Protein AF-A0A5K7X4K1-F1 (afdb_monomer_lite)

pLDDT: mean 77.18, std 20.53, range [39.22, 98.12]

Secondary structure (DSSP, 8-state):
-------------SSSSSSGGG--------PPPEEEEEEEGGGTEEEEEEE-GGGTTT-SEEEEEEEES-B--GGGGTSS-----TT-SS-EE-TTTTS-TT-SSSTTT---PEEEEEEESSSEEEEEEE-TTS----TTSGGGEEEEEEEEB-STTS-SSEEEEEEEEETTEEEEEEEEE--TT-SPBPP----TTTHHHHHHHHHHHHHHHHHHHHHHHHHT--------

Sequence (232 aa):
MKTHSCSQPTMMGALCTLVILATACLCASTDAATLVGYQSNGGHSISLFLKGGALNNGFNALSLKATSNAFANVNSGLAAGVPRPAGQAFTYRNRALELDPLDPDVPGVGKGWTILGPIINTTEVSFGGGPLGKKITTAGEPRGELFLANLYSGQLNGFSEFNATLTLVYGGDTVLTESLSVPLGGLPPLPEVPEPSSAALFMAAIVGGAIAQRKRAAVQTESAGRPAWISH

InterPro domains:
  IPR013424 PEP-CTERM protein-sorting domain [TIGR02595] (193-216)

Radius of gyration: 28.65 Å; chains: 1; bounding box: 45×103×82 Å

Organism: NCBI:txid2650471

Foldseek 3Di:
DDDDDDDDDDPDDDPDPPPVVVPVPPPVVQDDWAWAWAAAPLQQKIWIWIQHRNCFLVFFKKKKKKFAQFWPQLVVQVPPDDFDDARDQHWYWGPLACDDCPPPVDHNSHPNKDKPDADGDGTMGIIMIGHPPGGHFLCPPQVSIGTTIMTGGPDPQHTQWMKMWMFTHHPHDTPDIYMDTDHRPPHHHDDPRPDPVPPVVVVCVVVVVVVVVVVVVVVVVVVVPDDPDDDD

Structure (mmCIF, N/CA/C/O backbone):
data_AF-A0A5K7X4K1-F1
#
_entry.id   AF-A0A5K7X4K1-F1
#
loop_
_atom_site.group_PDB
_atom_site.id
_atom_site.type_symbol
_atom_site.label_atom_id
_atom_site.label_alt_id
_atom_site.label_comp_id
_atom_site.label_asym_id
_atom_site.label_entity_id
_atom_site.label_seq_id
_atom_site.pdbx_PDB_ins_code
_atom_site.Cartn_x
_atom_site.Cartn_y
_atom_site.Cartn_z
_atom_site.occupancy
_atom_site.B_iso_or_equiv
_atom_site.auth_seq_id
_atom_site.auth_comp_id
_atom_site.auth_asym_id
_atom_site.auth_atom_id
_atom_site.pdbx_PDB_model_num
ATOM 1 N N . MET A 1 1 ? -26.364 73.153 51.273 1.00 43.03 1 MET A N 1
ATOM 2 C CA . MET A 1 1 ? -26.923 72.784 49.949 1.00 43.03 1 MET A CA 1
ATOM 3 C C . MET A 1 1 ? -25.777 72.243 49.108 1.00 43.03 1 MET A C 1
ATOM 5 O O . MET A 1 1 ? -24.845 72.979 48.850 1.00 43.03 1 MET A O 1
ATOM 9 N N . LYS A 1 2 ? -25.620 70.918 49.039 1.00 48.66 2 LYS A N 1
ATOM 10 C CA . LYS A 1 2 ? -26.084 70.037 47.947 1.00 48.66 2 LYS A CA 1
ATOM 11 C C . LYS A 1 2 ? -25.403 70.366 46.610 1.00 48.66 2 LYS A C 1
ATOM 13 O O . LYS A 1 2 ? -25.766 71.349 45.980 1.00 48.66 2 LYS A O 1
ATOM 18 N N . THR A 1 3 ? -24.457 69.517 46.201 1.00 44.31 3 THR A N 1
ATOM 19 C CA . THR A 1 3 ? -24.406 68.841 44.883 1.00 44.31 3 THR A CA 1
ATOM 20 C C . THR A 1 3 ? -23.132 67.986 44.803 1.00 44.31 3 THR A C 1
ATOM 22 O O . THR A 1 3 ? -22.058 68.460 44.458 1.00 44.31 3 THR A O 1
ATOM 25 N N . HIS A 1 4 ? -23.251 66.701 45.150 1.00 47.88 4 HIS A N 1
ATOM 26 C CA . HIS A 1 4 ? -22.274 65.691 44.739 1.00 47.88 4 HIS A CA 1
ATOM 27 C C . HIS A 1 4 ? -22.614 65.278 43.305 1.00 47.88 4 HIS A C 1
ATOM 29 O O . HIS A 1 4 ? -23.688 64.733 43.058 1.00 47.88 4 HIS A O 1
ATOM 35 N N . SER A 1 5 ? -21.712 65.582 42.374 1.00 52.81 5 SER A N 1
ATOM 36 C CA . SER A 1 5 ? -21.765 65.123 40.988 1.00 52.81 5 SER A CA 1
ATOM 37 C C . SER A 1 5 ? -21.147 63.726 40.918 1.00 52.81 5 SER A C 1
ATOM 39 O O . SER A 1 5 ? -19.967 63.550 41.213 1.00 52.81 5 SER A O 1
ATOM 41 N N . CYS A 1 6 ? -21.971 62.729 40.604 1.00 55.41 6 CYS A N 1
ATOM 42 C CA . CYS A 1 6 ? -21.562 61.351 40.358 1.00 55.41 6 CYS A CA 1
ATOM 43 C C . CYS A 1 6 ? -21.490 61.165 38.839 1.00 55.41 6 CYS A C 1
A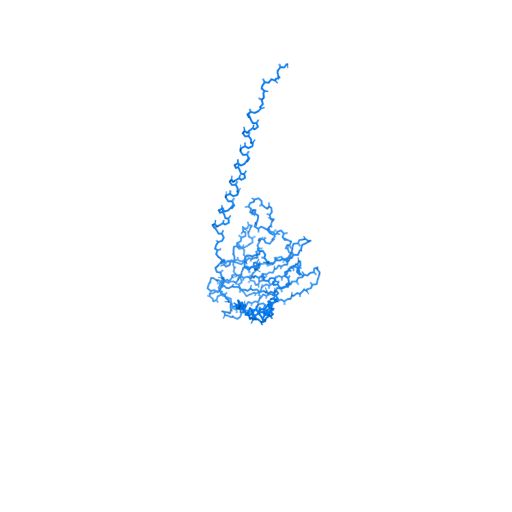TOM 45 O O . CYS A 1 6 ? -22.518 61.180 38.165 1.00 55.41 6 CYS A O 1
ATOM 47 N N . SER A 1 7 ? -20.281 61.048 38.291 1.00 52.38 7 SER A N 1
ATOM 48 C CA . SER A 1 7 ? -20.058 60.703 36.890 1.00 52.38 7 SER A CA 1
ATOM 49 C C . SER A 1 7 ? -19.960 59.183 36.749 1.00 52.38 7 SER A C 1
ATOM 51 O O . SER A 1 7 ? -19.012 58.557 37.216 1.00 52.38 7 SER A O 1
ATOM 53 N N . GLN A 1 8 ? -20.947 58.577 36.089 1.00 50.22 8 GLN A N 1
ATOM 54 C CA . GLN A 1 8 ? -20.825 57.221 35.557 1.00 50.22 8 GLN A CA 1
ATOM 55 C C . GLN A 1 8 ? -20.151 57.281 34.180 1.00 50.22 8 GLN A C 1
ATOM 57 O O . GLN A 1 8 ? -20.680 57.946 33.287 1.00 50.22 8 GLN A O 1
ATOM 62 N N . PRO A 1 9 ? -19.037 56.568 33.953 1.00 51.44 9 PRO A N 1
ATOM 63 C CA . PRO A 1 9 ? -18.611 56.246 32.605 1.00 51.44 9 PRO A CA 1
ATOM 64 C C . PRO A 1 9 ? -19.442 55.074 32.068 1.00 51.44 9 PRO A C 1
ATOM 66 O O . PRO A 1 9 ? -19.442 53.961 32.593 1.00 51.44 9 PRO A O 1
ATOM 69 N N . THR A 1 10 ? -20.155 55.363 30.987 1.00 49.72 10 THR A N 1
ATOM 70 C CA . THR A 1 10 ? -20.808 54.437 30.063 1.00 49.72 10 THR A CA 1
ATOM 71 C C . THR A 1 10 ? -19.822 53.392 29.526 1.00 49.72 10 THR A C 1
ATOM 73 O O . THR A 1 10 ? -19.035 53.685 28.628 1.00 49.72 10 THR A O 1
ATOM 76 N N . MET A 1 11 ? -19.889 52.152 30.019 1.00 44.88 11 MET A N 1
ATOM 77 C CA . MET A 1 11 ? -19.366 50.979 29.307 1.00 44.88 11 MET A CA 1
ATOM 78 C C . MET A 1 11 ? -20.428 50.494 28.314 1.00 44.88 11 MET A C 1
ATOM 80 O O . MET A 1 11 ? -21.219 49.603 28.609 1.00 44.88 11 MET A O 1
ATOM 84 N N . MET A 1 12 ? -20.467 51.105 27.132 1.00 51.75 12 MET A N 1
ATOM 85 C CA . MET A 1 12 ? -21.291 50.644 26.015 1.00 51.75 12 MET A CA 1
ATOM 86 C C . MET A 1 12 ? -20.403 50.588 24.774 1.00 51.75 12 MET A C 1
ATOM 88 O O . MET A 1 12 ? -20.278 51.559 24.039 1.00 51.75 12 MET A O 1
ATOM 92 N N . GLY A 1 13 ? -19.702 49.469 24.591 1.00 49.38 13 GLY A N 1
ATOM 93 C CA . GLY A 1 13 ? -18.795 49.319 23.455 1.00 49.38 13 GLY A CA 1
ATOM 94 C C . GLY A 1 13 ? -17.899 48.092 23.521 1.00 49.38 13 GLY A C 1
ATOM 95 O O . GLY A 1 13 ? -16.688 48.239 23.443 1.00 49.38 13 GLY A O 1
ATOM 96 N N . ALA A 1 14 ? -18.455 46.890 23.703 1.00 51.25 14 ALA A N 1
ATOM 97 C CA . ALA A 1 14 ? -17.647 45.666 23.632 1.00 51.25 14 ALA A CA 1
ATOM 98 C C . ALA A 1 14 ? -18.462 44.390 23.346 1.00 51.25 14 ALA A C 1
ATOM 100 O O . ALA A 1 14 ? -18.170 43.349 23.925 1.00 51.25 14 ALA A O 1
ATOM 101 N N . LEU A 1 15 ? -19.514 44.436 22.515 1.00 45.19 15 LEU A N 1
ATOM 102 C CA . LEU A 1 15 ? -20.355 43.236 22.332 1.00 45.19 15 LEU A CA 1
ATOM 103 C C . LEU A 1 15 ? -20.889 42.950 20.921 1.00 45.19 15 LEU A C 1
ATOM 105 O O . LEU A 1 15 ? -21.686 42.033 20.769 1.00 45.19 15 LEU A O 1
ATOM 109 N N . CYS A 1 16 ? -20.411 43.641 19.880 1.00 42.62 16 CYS A N 1
ATOM 110 C CA . CYS A 1 16 ? -20.844 43.369 18.495 1.00 42.62 16 CYS A CA 1
ATOM 111 C C . CYS A 1 16 ? -19.737 42.906 17.532 1.00 42.62 16 CYS A C 1
ATOM 113 O O . CYS A 1 16 ? -20.002 42.731 16.348 1.00 42.62 16 CYS A O 1
ATOM 115 N N . THR A 1 17 ? -18.520 42.641 18.011 1.00 43.50 17 THR A N 1
ATOM 116 C CA . THR A 1 17 ? -17.376 42.246 17.158 1.00 43.50 17 THR A CA 1
ATOM 117 C C . THR A 1 17 ? -16.774 40.888 17.529 1.00 43.50 17 THR A C 1
ATOM 119 O O . THR A 1 17 ? -15.610 40.635 17.247 1.00 43.50 17 THR A O 1
ATOM 122 N N . LEU A 1 18 ? -17.551 39.988 18.147 1.00 40.47 18 LEU A N 1
ATOM 123 C CA . LEU A 1 18 ? -17.079 38.638 18.505 1.00 40.47 18 LEU A CA 1
ATOM 124 C C . LEU A 1 18 ? -17.969 37.488 18.000 1.00 40.47 18 LEU A C 1
ATOM 126 O O . LEU A 1 18 ? -17.832 36.363 18.464 1.00 40.47 18 LEU A O 1
ATOM 130 N N . VAL A 1 19 ? -18.877 37.748 17.051 1.00 42.88 19 VAL A N 1
ATOM 131 C CA . VAL A 1 19 ? -19.771 36.708 16.489 1.00 42.88 19 VAL A CA 1
ATOM 132 C C . VAL A 1 19 ? -19.490 36.419 15.008 1.00 42.88 19 VAL A C 1
ATOM 134 O O . VAL A 1 19 ? -19.800 35.339 14.520 1.00 42.88 19 VAL A O 1
ATOM 137 N N . ILE A 1 20 ? -18.798 37.305 14.285 1.00 43.34 20 ILE A N 1
ATOM 138 C CA . ILE A 1 20 ? -18.495 37.075 12.858 1.00 43.34 20 ILE A CA 1
ATOM 139 C C . ILE A 1 20 ? -17.227 36.216 12.663 1.00 43.34 20 ILE A C 1
ATOM 141 O O . ILE A 1 20 ? -17.090 35.557 11.638 1.00 43.34 20 ILE A O 1
ATOM 145 N N . LEU A 1 21 ? -16.351 36.098 13.672 1.00 41.47 21 LEU A N 1
ATOM 146 C CA . LEU A 1 21 ? -15.148 35.248 13.599 1.00 41.47 21 LEU A CA 1
ATOM 147 C C . LEU A 1 21 ? -15.369 33.791 14.056 1.00 41.47 21 LEU A C 1
ATOM 149 O O . LEU A 1 21 ? -14.440 32.994 14.014 1.00 41.47 21 LEU A O 1
ATOM 153 N N . ALA A 1 22 ? -16.586 33.429 14.478 1.00 43.41 22 ALA A N 1
ATOM 154 C CA . ALA A 1 22 ? -16.941 32.053 14.848 1.00 43.41 22 ALA A CA 1
ATOM 155 C C . ALA A 1 22 ? -17.613 31.273 13.700 1.00 43.41 22 ALA A C 1
ATOM 157 O O . ALA A 1 22 ? -17.798 30.063 13.803 1.00 43.41 22 ALA A O 1
ATOM 158 N N . THR A 1 23 ? -17.944 31.950 12.593 1.00 44.94 23 THR A N 1
ATOM 159 C CA . THR A 1 23 ? -18.643 31.356 11.437 1.00 44.94 23 THR A CA 1
ATOM 160 C C . THR A 1 23 ? -17.781 31.288 10.179 1.00 44.94 23 THR A C 1
ATOM 162 O O . THR A 1 23 ? -18.289 31.013 9.097 1.00 44.94 23 THR A O 1
ATOM 165 N N . ALA A 1 24 ? -16.457 31.420 10.311 1.00 41.94 24 ALA A N 1
ATOM 166 C CA . ALA A 1 24 ? -15.539 30.713 9.418 1.00 41.94 24 ALA A CA 1
ATOM 167 C C . ALA A 1 24 ? -15.542 29.239 9.847 1.00 41.94 24 ALA A C 1
ATOM 169 O O . ALA A 1 24 ? -14.567 28.703 10.369 1.00 41.94 24 ALA A O 1
ATOM 170 N N . CYS A 1 25 ? -16.722 28.629 9.719 1.00 44.84 25 CYS A N 1
ATOM 171 C CA . CYS A 1 25 ? -16.943 27.213 9.879 1.00 44.84 25 CYS A CA 1
ATOM 172 C C . CYS A 1 25 ? -15.942 26.554 8.943 1.00 44.84 25 CYS A C 1
ATOM 174 O O . CYS A 1 25 ? -16.036 26.712 7.724 1.00 44.84 25 CYS A O 1
ATOM 176 N N . LEU A 1 26 ? -14.940 25.919 9.548 1.00 44.94 26 LEU A N 1
ATOM 177 C CA . LEU A 1 26 ? -13.963 25.076 8.896 1.00 44.94 26 LEU A CA 1
ATOM 178 C C . LEU A 1 26 ? -14.736 24.081 8.033 1.00 44.94 26 LEU A C 1
ATOM 180 O O . LEU A 1 26 ? -15.109 23.003 8.486 1.00 44.94 26 LEU A O 1
ATOM 184 N N . CYS A 1 27 ? -14.962 24.430 6.771 1.00 39.56 27 CYS A N 1
ATOM 185 C CA . CYS A 1 27 ? -15.093 23.451 5.716 1.00 39.56 27 CYS A CA 1
ATOM 186 C C . CYS A 1 27 ? -13.693 22.854 5.579 1.00 39.56 27 CYS A C 1
ATOM 188 O O . CYS A 1 27 ? -12.958 23.170 4.649 1.00 39.56 27 CYS A O 1
ATOM 190 N N . ALA A 1 28 ? -13.277 22.067 6.578 1.00 46.25 28 ALA A N 1
ATOM 191 C CA . ALA A 1 28 ? -12.228 21.100 6.375 1.00 46.25 28 ALA A CA 1
ATOM 192 C C . ALA A 1 28 ? -12.777 20.239 5.245 1.00 46.25 28 ALA A C 1
ATOM 194 O O . ALA A 1 28 ? -13.769 19.534 5.436 1.00 46.25 28 ALA A O 1
ATOM 195 N N . SER A 1 29 ? -12.223 20.406 4.045 1.00 46.50 29 SER A N 1
ATOM 196 C CA . SER A 1 29 ? -12.477 19.480 2.962 1.00 46.50 29 SER A CA 1
ATOM 197 C C . SER A 1 29 ? -12.205 18.102 3.541 1.00 46.50 29 SER A C 1
ATOM 199 O O . SER A 1 29 ? -11.087 17.795 3.958 1.00 46.50 29 SER A O 1
ATOM 201 N N . THR A 1 30 ? -13.255 17.305 3.690 1.00 59.41 30 THR A N 1
ATOM 202 C CA . THR A 1 30 ? -13.124 15.897 4.014 1.00 59.41 30 THR A CA 1
ATOM 203 C C . THR A 1 30 ? -12.462 15.276 2.798 1.00 59.41 30 THR A C 1
ATOM 205 O O . THR A 1 30 ? -13.143 14.879 1.857 1.00 59.41 30 THR A O 1
ATOM 208 N N . ASP A 1 31 ? -11.125 15.290 2.781 1.00 75.50 31 ASP A N 1
ATOM 209 C CA . ASP A 1 31 ? -10.335 14.666 1.726 1.00 75.50 31 ASP A CA 1
ATOM 210 C C . ASP A 1 31 ? -10.874 13.250 1.542 1.00 75.50 31 ASP A C 1
ATOM 212 O O . ASP A 1 31 ? -10.966 12.484 2.509 1.00 75.50 31 ASP A O 1
ATOM 216 N N . ALA A 1 32 ? -11.267 12.908 0.318 1.00 84.81 32 ALA A N 1
ATOM 217 C CA . ALA A 1 32 ? -11.607 11.536 -0.018 1.00 84.81 32 ALA A CA 1
ATOM 218 C C . ALA A 1 32 ? -10.415 10.618 0.302 1.00 84.81 32 ALA A C 1
ATOM 220 O O . ALA A 1 32 ? -9.274 11.076 0.435 1.00 84.81 32 ALA A O 1
ATOM 221 N N . ALA A 1 33 ? -10.665 9.315 0.448 1.00 92.69 33 ALA A N 1
ATOM 222 C CA . ALA A 1 33 ? -9.539 8.395 0.508 1.00 92.69 33 ALA A CA 1
ATOM 223 C C . ALA A 1 33 ? -8.779 8.439 -0.819 1.00 92.69 33 ALA A C 1
ATOM 225 O O . ALA A 1 33 ? -9.398 8.528 -1.874 1.00 92.69 33 ALA A O 1
ATOM 226 N N . THR A 1 34 ? -7.453 8.377 -0.774 1.00 95.38 34 THR A N 1
ATOM 227 C CA . THR A 1 34 ? -6.620 8.485 -1.974 1.00 95.38 34 THR A CA 1
ATOM 228 C C . THR A 1 34 ? -5.479 7.478 -1.961 1.00 95.38 34 THR A C 1
ATOM 230 O O . THR A 1 34 ? -4.907 7.157 -0.912 1.00 95.38 34 THR A O 1
ATOM 233 N N . LEU A 1 35 ? -5.144 6.981 -3.154 1.00 96.56 35 LEU A N 1
ATOM 234 C CA . LEU A 1 35 ? -3.898 6.267 -3.408 1.00 96.56 35 LEU A CA 1
ATOM 235 C C . LEU A 1 35 ? -2.799 7.299 -3.667 1.00 96.56 35 LEU A C 1
ATOM 237 O O . LEU A 1 35 ? -2.866 8.064 -4.626 1.00 96.56 35 LEU A O 1
ATOM 241 N N . VAL A 1 36 ? -1.778 7.302 -2.818 1.00 95.25 36 VAL A N 1
ATOM 242 C CA . VAL A 1 36 ? -0.651 8.231 -2.900 1.00 95.25 36 VAL A CA 1
ATOM 243 C C . VAL A 1 36 ? 0.609 7.460 -3.272 1.00 95.25 36 VAL A C 1
ATOM 245 O O . VAL A 1 36 ? 0.880 6.392 -2.724 1.00 95.25 36 VAL A O 1
ATOM 248 N N . GLY A 1 37 ? 1.384 7.999 -4.209 1.00 95.12 37 GLY A N 1
ATOM 249 C CA . GLY A 1 37 ? 2.688 7.471 -4.589 1.00 95.12 3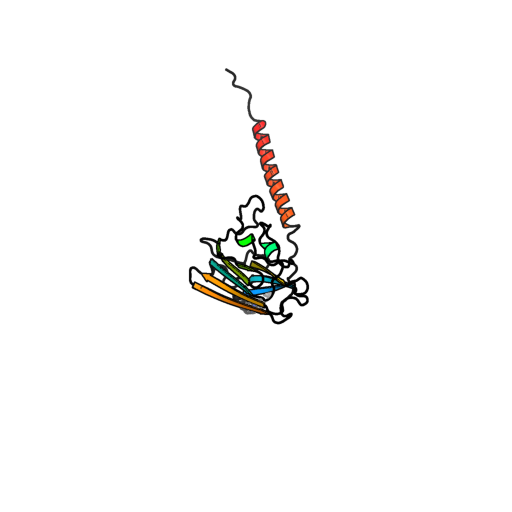7 GLY A CA 1
ATOM 250 C C . GLY A 1 37 ? 3.790 8.477 -4.292 1.00 95.12 37 GLY A C 1
ATOM 251 O O . GLY A 1 37 ? 3.621 9.670 -4.537 1.00 95.12 37 GLY A O 1
ATOM 252 N N . TYR A 1 38 ? 4.931 7.988 -3.821 1.00 94.94 38 TYR A N 1
ATOM 253 C CA . TYR A 1 38 ? 6.147 8.785 -3.698 1.00 94.94 38 TYR A CA 1
ATOM 254 C C . TYR A 1 38 ? 7.301 8.125 -4.422 1.00 94.94 38 TYR A C 1
ATOM 256 O O . TYR A 1 38 ? 7.424 6.900 -4.393 1.00 94.94 38 TYR A O 1
ATOM 264 N N . GLN A 1 39 ? 8.172 8.940 -5.010 1.00 93.12 39 GLN A N 1
ATOM 265 C CA . GLN A 1 39 ? 9.402 8.459 -5.621 1.00 93.12 39 GLN A CA 1
ATOM 266 C C . GLN A 1 39 ? 10.602 8.554 -4.673 1.00 93.12 39 GLN A C 1
ATOM 268 O O . GLN A 1 39 ? 10.742 9.498 -3.899 1.00 93.12 39 GLN A O 1
ATOM 273 N N . SER A 1 40 ? 11.511 7.592 -4.761 1.00 91.94 40 SER A N 1
ATOM 274 C CA . SER A 1 40 ? 12.831 7.648 -4.127 1.00 91.94 40 SER A CA 1
ATOM 275 C C . SER A 1 40 ? 13.885 7.020 -5.043 1.00 91.94 40 SER A C 1
ATOM 277 O O . SER A 1 40 ? 13.573 6.586 -6.156 1.00 91.94 40 SER A O 1
ATOM 279 N N . ASN A 1 41 ? 15.149 6.996 -4.601 1.00 89.50 41 ASN A N 1
ATOM 280 C CA . ASN A 1 41 ? 16.273 6.441 -5.366 1.00 89.50 41 ASN A CA 1
ATOM 281 C C . ASN A 1 41 ? 16.373 7.032 -6.780 1.00 89.50 41 ASN A C 1
ATOM 283 O O . ASN A 1 41 ? 16.465 6.287 -7.745 1.00 89.50 41 ASN A O 1
ATOM 287 N N . GLY A 1 42 ? 16.260 8.357 -6.920 1.00 86.75 42 GLY A N 1
ATOM 288 C CA . GLY A 1 42 ? 16.337 9.020 -8.228 1.00 86.75 42 GLY A CA 1
ATOM 289 C C . GLY A 1 42 ? 15.221 8.633 -9.209 1.00 86.75 42 GLY A C 1
ATOM 290 O O . GLY A 1 42 ? 15.448 8.657 -10.410 1.00 86.75 42 GLY A O 1
ATOM 291 N N . GLY A 1 43 ? 14.042 8.234 -8.715 1.00 87.88 43 GLY A N 1
ATOM 292 C CA . GLY A 1 43 ? 12.905 7.820 -9.553 1.00 87.88 43 GLY A CA 1
ATOM 293 C C . GLY A 1 43 ? 12.856 6.318 -9.855 1.00 87.88 43 GLY A C 1
ATOM 294 O O . GLY A 1 43 ? 11.937 5.850 -10.525 1.00 87.88 43 GLY A O 1
ATOM 295 N N . HIS A 1 44 ? 13.805 5.538 -9.332 1.00 91.44 44 HIS A N 1
ATOM 296 C CA . HIS A 1 44 ? 13.823 4.084 -9.499 1.00 91.44 44 HIS A CA 1
ATOM 297 C C . HIS A 1 44 ? 12.908 3.345 -8.527 1.00 91.44 44 HIS A C 1
ATOM 299 O O . HIS A 1 44 ? 12.673 2.154 -8.706 1.00 91.44 44 HIS A O 1
ATOM 305 N N . SER A 1 45 ? 12.409 4.005 -7.485 1.00 92.31 45 SER A N 1
ATOM 306 C CA . SER A 1 45 ? 11.525 3.381 -6.507 1.00 92.31 45 SER A CA 1
ATOM 307 C C . SER A 1 45 ? 10.241 4.174 -6.361 1.00 92.31 45 SER A C 1
ATOM 309 O O . SER A 1 45 ? 10.292 5.393 -6.238 1.00 92.31 45 SER A O 1
ATOM 311 N N . ILE A 1 46 ? 9.109 3.475 -6.327 1.00 94.12 46 ILE A N 1
ATOM 312 C CA . ILE A 1 46 ? 7.791 4.034 -6.031 1.00 94.12 46 ILE A CA 1
ATOM 313 C C . ILE A 1 46 ? 7.261 3.360 -4.768 1.00 94.12 46 ILE A C 1
ATOM 315 O O . ILE A 1 46 ? 7.097 2.143 -4.719 1.00 94.12 46 ILE A O 1
ATOM 319 N N . SER A 1 47 ? 6.982 4.152 -3.739 1.00 95.50 47 SER A N 1
ATOM 320 C CA . SER A 1 47 ? 6.293 3.702 -2.530 1.00 95.50 47 SER A CA 1
ATOM 321 C C . SER A 1 47 ? 4.827 4.112 -2.585 1.00 95.50 47 SER A C 1
ATOM 323 O O . SER A 1 47 ? 4.523 5.287 -2.781 1.00 95.50 47 SER A O 1
ATOM 325 N N . LEU A 1 48 ? 3.932 3.146 -2.403 1.00 96.94 48 LEU A N 1
ATOM 326 C CA . LEU A 1 48 ? 2.486 3.332 -2.461 1.00 96.94 48 LEU A CA 1
ATOM 327 C C . LEU A 1 48 ? 1.884 3.358 -1.060 1.00 96.94 48 LEU A C 1
ATOM 329 O O . LEU A 1 48 ? 2.192 2.505 -0.222 1.00 96.94 48 LEU A O 1
ATOM 333 N N . PHE A 1 49 ? 0.990 4.315 -0.843 1.00 97.38 49 PHE A N 1
ATOM 334 C CA . PHE A 1 49 ? 0.311 4.554 0.418 1.00 97.38 49 PHE A CA 1
ATOM 335 C C . PHE A 1 49 ? -1.186 4.758 0.202 1.00 97.38 49 PHE A C 1
ATOM 337 O O . PHE A 1 49 ? -1.615 5.298 -0.814 1.00 97.38 49 PHE A O 1
ATOM 344 N N . LEU A 1 50 ? -1.982 4.375 1.194 1.00 97.44 50 LEU A N 1
ATOM 345 C CA . LEU A 1 50 ? -3.386 4.753 1.298 1.00 97.44 50 LEU A CA 1
ATOM 346 C C . LEU A 1 50 ? -3.524 5.882 2.319 1.00 97.44 50 LEU A C 1
ATOM 348 O O . LEU A 1 50 ? -3.174 5.708 3.485 1.00 97.44 50 LEU A O 1
ATOM 352 N N . LYS A 1 51 ? -4.098 7.010 1.907 1.00 96.50 51 LYS A N 1
ATOM 353 C CA . LYS A 1 51 ? -4.616 8.033 2.819 1.00 96.50 51 LYS A CA 1
ATOM 354 C C . LYS A 1 51 ? -6.112 7.788 2.986 1.00 96.50 51 LYS A C 1
ATOM 356 O O . LYS A 1 51 ? -6.856 7.899 2.023 1.00 96.50 51 LYS A O 1
ATOM 361 N N . GLY A 1 52 ? -6.567 7.420 4.184 1.00 93.31 52 GLY A N 1
ATOM 362 C CA . GLY A 1 52 ? -7.962 7.026 4.419 1.00 93.31 52 GLY A CA 1
ATOM 363 C C . GLY A 1 52 ? -8.964 8.183 4.374 1.00 93.31 52 GLY A C 1
ATOM 364 O O . GLY A 1 52 ? -10.124 7.964 4.032 1.00 93.31 52 GLY A O 1
ATOM 365 N N . GLY A 1 53 ? -8.531 9.407 4.701 1.00 92.00 53 GLY A N 1
ATOM 366 C CA . GLY A 1 53 ? -9.365 10.611 4.624 1.00 92.00 53 GLY A CA 1
ATOM 367 C C . GLY A 1 53 ? -10.734 10.448 5.300 1.00 92.00 53 GLY A C 1
ATOM 368 O O . GLY A 1 53 ? -10.835 9.942 6.423 1.00 92.00 53 GLY A O 1
ATOM 369 N N . ALA A 1 54 ? -11.787 10.838 4.586 1.00 91.12 54 ALA A N 1
ATOM 370 C CA . ALA A 1 54 ? -13.188 10.724 4.982 1.00 91.12 54 ALA A CA 1
ATOM 371 C C . ALA A 1 54 ? -13.692 9.274 5.101 1.00 91.12 54 ALA A C 1
ATOM 373 O O . ALA A 1 54 ? -14.711 9.036 5.744 1.00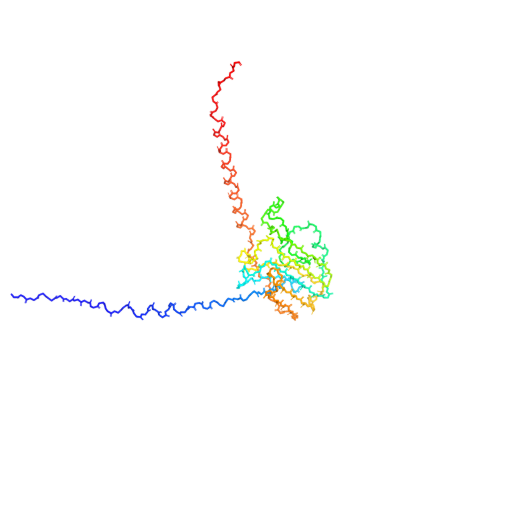 91.12 54 ALA A O 1
ATOM 374 N N . LEU A 1 55 ? -12.990 8.301 4.507 1.00 93.00 55 LEU A N 1
ATOM 375 C CA . LEU A 1 55 ? -13.349 6.881 4.567 1.00 93.00 55 LEU A CA 1
ATOM 376 C C . LEU A 1 55 ? -12.607 6.121 5.671 1.00 93.00 55 LEU A C 1
ATOM 378 O O . LEU A 1 55 ? -12.686 4.894 5.720 1.00 93.00 55 LEU A O 1
ATOM 382 N N . ASN A 1 56 ? -11.904 6.797 6.585 1.00 94.06 56 ASN A N 1
ATOM 383 C CA . ASN A 1 56 ? -11.390 6.138 7.785 1.00 94.06 56 ASN A CA 1
ATOM 384 C C . ASN A 1 56 ? -12.533 5.442 8.543 1.00 94.06 56 ASN A C 1
ATOM 386 O O . ASN A 1 56 ? -13.531 6.069 8.887 1.00 94.06 56 ASN A O 1
ATOM 390 N N . ASN A 1 57 ? -12.385 4.141 8.816 1.00 93.50 57 ASN A N 1
ATOM 391 C CA . ASN A 1 57 ? -13.441 3.271 9.353 1.00 93.50 57 ASN A CA 1
ATOM 392 C C . ASN A 1 57 ? -14.674 3.094 8.434 1.00 93.50 57 ASN A C 1
ATOM 394 O O . ASN A 1 57 ? -15.743 2.684 8.898 1.00 93.50 57 ASN A O 1
ATOM 398 N N . GLY A 1 58 ? -14.543 3.386 7.140 1.00 94.44 58 GLY A N 1
ATOM 399 C CA . GLY A 1 58 ? -15.572 3.193 6.111 1.00 94.44 58 GLY A CA 1
ATOM 400 C C . GLY A 1 58 ? -15.422 1.897 5.308 1.00 94.44 58 GLY A C 1
ATOM 401 O O . GLY A 1 58 ? -16.346 1.505 4.609 1.00 94.44 58 GLY A O 1
ATOM 402 N N . PHE A 1 59 ? -14.287 1.208 5.428 1.00 96.56 59 PHE A N 1
ATOM 403 C CA . PHE A 1 59 ? -13.960 -0.016 4.693 1.00 96.56 59 PHE A CA 1
ATOM 404 C C . PHE A 1 59 ? -13.277 -1.032 5.623 1.00 96.56 59 PHE A C 1
ATOM 406 O O . PHE A 1 59 ? -12.739 -0.670 6.676 1.00 96.56 59 PHE A O 1
ATOM 413 N N . ASN A 1 60 ? -13.344 -2.316 5.275 1.00 96.75 60 ASN A N 1
ATOM 414 C CA . ASN A 1 60 ? -12.758 -3.414 6.057 1.00 96.75 60 ASN A CA 1
ATOM 415 C C . ASN A 1 60 ? -11.791 -4.292 5.252 1.00 96.75 60 ASN A C 1
ATOM 417 O O . ASN A 1 60 ? -11.118 -5.137 5.835 1.00 96.75 60 ASN A O 1
ATOM 421 N N . ALA A 1 61 ? -11.676 -4.060 3.947 1.00 97.50 61 ALA A N 1
ATOM 422 C CA . ALA A 1 61 ? -10.672 -4.678 3.100 1.00 97.50 61 ALA A CA 1
ATOM 423 C C . ALA A 1 61 ? -10.199 -3.701 2.018 1.00 97.50 61 ALA A C 1
ATOM 425 O O . ALA A 1 61 ? -10.861 -2.706 1.711 1.00 97.50 61 ALA A O 1
ATOM 426 N N . LEU A 1 62 ? -9.040 -3.992 1.440 1.00 97.69 62 LEU A N 1
ATOM 427 C CA . LEU A 1 62 ? -8.537 -3.325 0.248 1.00 97.69 62 LEU A CA 1
ATOM 428 C C . LEU A 1 62 ? -7.949 -4.340 -0.729 1.00 97.69 62 LEU A C 1
ATOM 430 O O . LEU A 1 62 ? -7.584 -5.449 -0.343 1.00 97.69 62 LEU A O 1
ATOM 434 N N . SER A 1 63 ? -7.826 -3.935 -1.984 1.00 97.75 63 SER A N 1
ATOM 435 C CA . SER A 1 63 ? -7.068 -4.634 -3.014 1.00 97.75 63 SER A CA 1
ATOM 436 C C . SER A 1 63 ? -6.162 -3.640 -3.715 1.00 97.75 63 SER A C 1
ATOM 438 O O . SER A 1 63 ? -6.634 -2.618 -4.206 1.00 97.75 63 SER A O 1
ATOM 440 N N . LEU A 1 64 ? -4.869 -3.938 -3.766 1.00 98.12 64 LEU A N 1
ATOM 441 C CA . LEU A 1 64 ? -3.892 -3.187 -4.537 1.00 98.12 64 LEU A CA 1
ATOM 442 C C . LEU A 1 64 ? -3.461 -4.031 -5.732 1.00 98.12 64 LEU A C 1
ATOM 444 O O . LEU A 1 64 ? -3.128 -5.206 -5.580 1.00 98.12 64 LEU A O 1
ATOM 448 N N . LYS A 1 65 ? -3.402 -3.407 -6.905 1.00 98.00 65 LYS A N 1
ATOM 449 C CA . LYS A 1 65 ? -2.751 -3.956 -8.092 1.00 98.00 65 LYS A CA 1
ATOM 450 C C . LYS A 1 65 ? -1.843 -2.899 -8.693 1.00 98.00 65 LYS A C 1
ATOM 452 O O . LYS A 1 65 ? -2.313 -1.828 -9.043 1.00 98.00 65 LYS A O 1
ATOM 457 N N . ALA A 1 66 ? -0.564 -3.209 -8.827 1.00 96.69 66 ALA A N 1
ATOM 458 C CA . ALA A 1 66 ? 0.429 -2.372 -9.472 1.00 96.69 66 ALA A CA 1
ATOM 459 C C . ALA A 1 66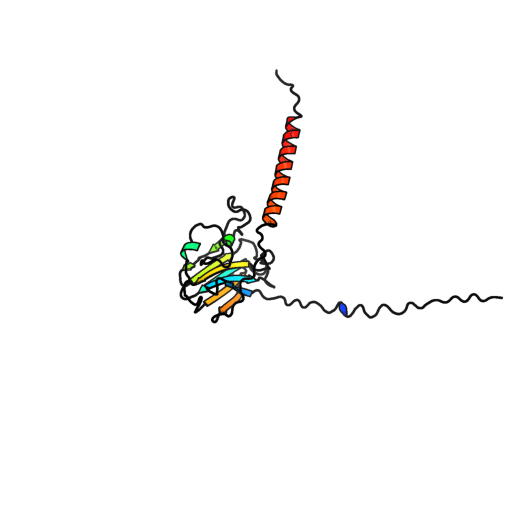 ? 1.076 -3.138 -10.625 1.00 96.69 66 ALA A C 1
ATOM 461 O O . ALA A 1 66 ? 1.510 -4.275 -10.450 1.00 96.69 66 ALA A O 1
ATOM 462 N N . THR A 1 67 ? 1.151 -2.514 -11.795 1.00 95.75 67 THR A N 1
ATOM 463 C CA . THR A 1 67 ? 1.723 -3.098 -13.007 1.00 95.75 67 THR A CA 1
ATOM 464 C C . THR A 1 67 ? 2.788 -2.198 -13.606 1.00 95.75 67 THR A C 1
ATOM 466 O O . THR A 1 67 ? 2.647 -0.973 -13.636 1.00 95.75 67 THR A O 1
ATOM 469 N N . SER A 1 68 ? 3.844 -2.823 -14.109 1.00 92.44 68 SER A N 1
ATOM 470 C CA . SER A 1 68 ? 4.919 -2.177 -14.856 1.00 92.44 68 SER A CA 1
ATOM 471 C C . SER A 1 68 ? 5.541 -3.185 -15.825 1.00 92.44 68 SER A C 1
ATOM 473 O O . SER A 1 68 ? 5.162 -4.354 -15.852 1.00 92.44 68 SER A O 1
ATOM 475 N N . ASN A 1 69 ? 6.498 -2.752 -16.636 1.00 85.94 69 ASN A N 1
ATOM 476 C CA . ASN A 1 69 ? 7.204 -3.607 -17.584 1.00 85.94 69 ASN A CA 1
ATOM 477 C C . ASN A 1 69 ? 8.439 -4.307 -16.984 1.00 85.94 69 ASN A C 1
ATOM 479 O O . ASN A 1 69 ? 8.890 -5.298 -17.557 1.00 85.94 69 ASN A O 1
ATOM 483 N N . ALA A 1 70 ? 8.999 -3.820 -15.867 1.00 87.06 70 ALA A N 1
ATOM 484 C CA . ALA A 1 70 ? 10.242 -4.367 -15.312 1.00 87.06 70 ALA A CA 1
ATOM 485 C C . ALA A 1 70 ? 10.470 -4.066 -13.813 1.00 87.06 70 ALA A C 1
ATOM 487 O O . ALA A 1 70 ? 11.448 -3.411 -13.439 1.00 87.06 70 ALA A O 1
ATOM 488 N N . PHE A 1 71 ? 9.618 -4.587 -12.927 1.00 93.00 71 PHE A N 1
ATOM 489 C CA . PHE A 1 71 ? 9.953 -4.644 -11.504 1.00 93.00 71 PHE A CA 1
ATOM 490 C C . PHE A 1 71 ? 11.206 -5.500 -11.282 1.00 93.00 71 PHE A C 1
ATOM 492 O O . PHE A 1 71 ? 11.312 -6.637 -11.747 1.00 93.00 71 PHE A O 1
ATOM 499 N N . ALA A 1 72 ? 12.155 -4.955 -10.530 1.00 92.44 72 ALA A N 1
ATOM 500 C CA . ALA A 1 72 ? 13.404 -5.599 -10.166 1.00 92.44 72 ALA A CA 1
ATOM 501 C C . ALA A 1 72 ? 13.396 -6.048 -8.701 1.00 92.44 72 ALA A C 1
ATOM 503 O O . ALA A 1 72 ? 12.601 -5.589 -7.876 1.00 92.44 72 ALA A O 1
ATOM 504 N N . ASN A 1 73 ? 14.310 -6.964 -8.376 1.00 87.81 73 ASN A N 1
ATOM 505 C CA . ASN A 1 73 ? 14.510 -7.513 -7.034 1.00 87.81 73 ASN A CA 1
ATOM 506 C C . ASN A 1 73 ? 13.233 -8.077 -6.378 1.00 87.81 73 ASN A C 1
ATOM 508 O O . ASN A 1 73 ? 13.063 -8.021 -5.161 1.00 87.81 73 ASN A O 1
ATOM 512 N N . VAL A 1 74 ? 12.344 -8.647 -7.192 1.00 87.38 74 VAL A N 1
ATOM 513 C CA . VAL A 1 74 ? 11.046 -9.203 -6.772 1.00 87.38 74 VAL A CA 1
ATOM 514 C C . VAL A 1 74 ? 11.192 -10.374 -5.793 1.00 87.38 74 VAL A C 1
ATOM 516 O O . VAL A 1 74 ? 10.385 -10.534 -4.884 1.00 87.38 74 VAL A O 1
ATOM 519 N N . ASN A 1 75 ? 12.280 -11.142 -5.904 1.00 80.31 75 ASN A N 1
ATOM 520 C CA . ASN A 1 75 ? 12.567 -12.274 -5.015 1.00 80.31 75 ASN A CA 1
ATOM 521 C C . ASN A 1 75 ? 13.190 -11.854 -3.680 1.00 80.31 75 ASN A C 1
ATOM 523 O O . ASN A 1 75 ? 13.087 -12.574 -2.687 1.00 80.31 75 ASN A O 1
ATOM 527 N N . SER A 1 76 ? 13.808 -10.676 -3.624 1.00 67.81 76 SER A N 1
ATOM 528 C CA . SER A 1 76 ? 14.445 -10.169 -2.407 1.00 67.81 76 SER A CA 1
ATOM 529 C C . SER A 1 76 ? 13.428 -9.781 -1.327 1.00 67.81 76 SER A C 1
ATOM 531 O O . SER A 1 76 ? 13.798 -9.684 -0.160 1.00 67.81 76 SER A O 1
ATOM 533 N N . GLY A 1 77 ? 12.158 -9.581 -1.706 1.00 57.00 77 GLY A N 1
ATOM 534 C CA . GLY A 1 77 ? 11.028 -9.366 -0.796 1.00 57.00 77 GLY A CA 1
ATOM 535 C C . GLY A 1 77 ? 10.239 -10.632 -0.426 1.00 57.00 77 GLY A C 1
ATOM 536 O O . GLY A 1 77 ? 9.330 -10.551 0.400 1.00 57.00 77 GLY A O 1
ATOM 537 N N . LEU A 1 78 ? 10.552 -11.785 -1.035 1.00 53.84 78 LEU A N 1
ATOM 538 C CA . LEU A 1 78 ? 9.828 -13.052 -0.842 1.00 53.84 78 LEU A CA 1
ATOM 539 C C . LEU A 1 78 ? 10.447 -13.957 0.232 1.00 53.84 78 LEU A C 1
ATOM 541 O O . LEU A 1 78 ? 9.717 -14.717 0.870 1.00 53.84 78 LEU A O 1
ATOM 545 N N . ALA A 1 79 ? 11.760 -13.867 0.470 1.00 55.47 79 ALA A N 1
ATOM 546 C CA . ALA A 1 79 ? 12.385 -14.523 1.621 1.00 55.47 79 ALA A CA 1
ATOM 547 C C . ALA A 1 79 ? 11.755 -13.988 2.919 1.00 55.47 79 ALA A C 1
ATOM 549 O O . ALA A 1 79 ? 11.335 -12.833 2.932 1.00 55.47 79 ALA A O 1
ATOM 550 N N . ALA A 1 80 ? 11.665 -14.814 3.972 1.00 52.50 80 ALA A N 1
ATOM 551 C CA . ALA A 1 80 ? 11.056 -14.547 5.289 1.00 52.50 80 ALA A CA 1
ATOM 552 C C . ALA A 1 80 ? 11.722 -13.379 6.054 1.00 52.50 80 ALA A C 1
ATOM 554 O O . ALA A 1 80 ? 12.280 -13.532 7.135 1.00 52.50 80 ALA A O 1
ATOM 555 N N . GLY A 1 81 ? 11.738 -12.212 5.425 1.00 60.44 81 GLY A N 1
ATOM 556 C CA . GLY A 1 81 ? 12.487 -11.038 5.792 1.00 60.44 81 GLY A CA 1
ATOM 557 C C . GLY A 1 81 ? 11.602 -10.081 6.560 1.00 60.44 81 GLY A C 1
ATOM 558 O O . GLY A 1 81 ? 10.460 -9.813 6.185 1.00 60.44 81 GLY A O 1
ATOM 559 N N . VAL A 1 82 ? 12.191 -9.568 7.629 1.00 68.81 82 VAL A N 1
ATOM 560 C CA . VAL A 1 82 ? 11.708 -8.472 8.462 1.00 68.81 82 VAL A CA 1
ATOM 561 C C . VAL A 1 82 ? 11.033 -7.386 7.607 1.00 68.81 82 VAL A C 1
ATOM 563 O O . VAL A 1 82 ? 11.574 -7.034 6.548 1.00 68.81 82 VAL A O 1
ATOM 566 N N . PRO A 1 83 ? 9.880 -6.838 8.043 1.00 78.44 83 PRO A N 1
ATOM 567 C CA . PRO A 1 83 ? 9.270 -5.675 7.412 1.00 78.44 83 PRO A CA 1
ATOM 568 C C . PRO A 1 83 ? 10.298 -4.579 7.130 1.00 78.44 83 PRO A C 1
ATOM 570 O O . PRO A 1 83 ? 11.163 -4.287 7.955 1.00 78.44 83 PRO A O 1
ATOM 573 N N . ARG A 1 84 ? 10.212 -3.978 5.944 1.00 82.56 84 ARG A N 1
ATOM 574 C CA . ARG A 1 84 ? 11.142 -2.935 5.504 1.00 82.56 84 ARG A CA 1
ATOM 575 C C . ARG A 1 84 ? 10.427 -1.590 5.399 1.00 82.56 84 ARG A C 1
ATOM 577 O O . ARG A 1 84 ? 9.218 -1.569 5.166 1.00 82.56 84 ARG A O 1
ATOM 584 N N . PRO A 1 85 ? 11.156 -0.476 5.567 1.00 84.56 85 PRO A N 1
ATOM 585 C CA . PRO A 1 85 ? 10.601 0.849 5.349 1.00 84.56 85 PRO A CA 1
ATOM 586 C C . PRO A 1 85 ? 10.424 1.146 3.853 1.00 84.56 85 PRO A C 1
ATOM 588 O O . PRO A 1 85 ? 11.066 0.542 2.983 1.00 84.56 85 PRO A O 1
ATOM 591 N N . ALA A 1 86 ? 9.560 2.116 3.564 1.00 87.62 86 ALA A N 1
ATOM 592 C CA . ALA A 1 86 ? 9.359 2.666 2.231 1.00 87.62 86 ALA A CA 1
ATOM 593 C C . ALA A 1 86 ? 10.666 3.219 1.627 1.00 87.62 86 ALA A C 1
ATOM 595 O O . ALA A 1 86 ? 11.585 3.623 2.339 1.00 87.62 86 ALA A O 1
ATOM 596 N N . GLY A 1 87 ? 10.742 3.230 0.298 1.00 85.44 87 GLY A N 1
ATOM 597 C CA . GLY A 1 87 ? 11.826 3.847 -0.462 1.00 85.44 87 GLY A CA 1
ATOM 598 C C . GLY A 1 87 ? 13.105 3.019 -0.624 1.00 85.44 87 GLY A C 1
ATOM 599 O O . GLY A 1 87 ? 14.078 3.525 -1.175 1.00 85.44 87 GLY A O 1
ATOM 600 N N . GLN A 1 88 ? 13.124 1.763 -0.176 1.00 86.44 88 GLN A N 1
ATOM 601 C CA . GLN A 1 88 ? 14.253 0.837 -0.348 1.00 86.44 88 GLN A CA 1
ATOM 602 C C . GLN A 1 88 ? 14.367 0.318 -1.798 1.00 86.44 88 GLN A C 1
ATOM 604 O O . GLN A 1 88 ? 13.376 0.246 -2.514 1.00 86.44 88 GLN A O 1
ATOM 609 N N . ALA A 1 89 ? 15.555 -0.102 -2.243 1.00 89.12 89 ALA A N 1
ATOM 610 C CA . ALA A 1 89 ? 15.798 -0.561 -3.624 1.00 89.12 89 ALA A CA 1
ATOM 611 C C . ALA A 1 89 ? 15.317 -2.008 -3.908 1.00 89.12 89 ALA A C 1
ATOM 613 O O . ALA A 1 89 ? 16.052 -2.843 -4.440 1.00 89.12 89 ALA A O 1
ATOM 614 N N . PHE A 1 90 ? 14.086 -2.337 -3.506 1.00 88.44 90 PHE A N 1
ATOM 615 C CA . PHE A 1 90 ? 13.506 -3.679 -3.610 1.00 88.44 90 PHE A CA 1
ATOM 616 C C . PHE A 1 90 ? 12.001 -3.628 -3.879 1.00 88.44 90 PHE A C 1
ATOM 618 O O . PHE A 1 90 ? 11.303 -2.782 -3.321 1.00 88.44 90 PHE A O 1
ATOM 625 N N . THR A 1 91 ? 11.488 -4.572 -4.668 1.00 92.06 91 THR A N 1
ATOM 626 C CA . THR A 1 91 ? 10.046 -4.721 -4.906 1.00 92.06 91 THR A CA 1
ATOM 627 C C . THR A 1 91 ? 9.430 -5.652 -3.864 1.00 92.06 91 THR A C 1
ATOM 629 O O . THR A 1 91 ? 9.820 -6.814 -3.770 1.00 92.06 91 THR A O 1
ATOM 632 N N . TYR A 1 92 ? 8.476 -5.156 -3.074 1.00 90.62 92 TYR A N 1
ATOM 633 C CA . TYR A 1 92 ? 7.779 -5.938 -2.054 1.00 90.62 92 TYR A CA 1
ATOM 634 C C . TYR A 1 92 ? 6.441 -5.304 -1.641 1.00 90.62 92 TYR A C 1
ATOM 636 O O . TYR A 1 92 ? 6.257 -4.087 -1.672 1.00 90.62 92 TYR A O 1
ATOM 644 N N . ARG A 1 93 ? 5.508 -6.143 -1.185 1.00 92.06 93 ARG A N 1
ATOM 645 C CA . ARG A 1 93 ? 4.309 -5.706 -0.453 1.00 92.06 93 ARG A CA 1
ATOM 646 C C . ARG A 1 93 ? 4.638 -5.497 1.022 1.00 92.06 93 ARG A C 1
ATOM 648 O O . ARG A 1 93 ? 5.451 -6.244 1.563 1.00 92.06 93 ARG A O 1
ATOM 655 N N . ASN A 1 94 ? 3.984 -4.555 1.694 1.00 91.88 94 ASN A N 1
ATOM 656 C CA . ASN A 1 94 ? 4.207 -4.305 3.114 1.00 91.88 94 ASN A CA 1
ATOM 657 C C . ASN A 1 94 ? 3.853 -5.545 3.962 1.00 91.88 94 ASN A C 1
ATOM 659 O O . ASN A 1 94 ? 2.688 -5.810 4.244 1.00 91.88 94 ASN A O 1
ATOM 663 N N . ARG A 1 95 ? 4.876 -6.296 4.391 1.00 88.00 95 ARG A N 1
ATOM 664 C CA . ARG A 1 95 ? 4.736 -7.513 5.211 1.00 88.00 95 ARG A CA 1
ATOM 665 C C . ARG A 1 95 ? 4.230 -7.231 6.625 1.00 88.00 95 ARG A C 1
ATOM 667 O O . ARG A 1 95 ? 3.716 -8.140 7.267 1.00 88.00 95 ARG A O 1
ATOM 674 N N . ALA A 1 96 ? 4.340 -5.988 7.105 1.00 89.62 96 ALA A N 1
ATOM 675 C CA . ALA A 1 96 ? 3.780 -5.611 8.400 1.00 89.62 96 ALA A CA 1
ATOM 676 C C . ALA A 1 96 ? 2.249 -5.747 8.425 1.00 89.62 96 ALA A C 1
ATOM 678 O O . ALA A 1 96 ? 1.673 -5.831 9.504 1.00 89.62 96 ALA A O 1
ATOM 679 N N . LEU A 1 97 ? 1.579 -5.791 7.263 1.00 92.94 97 LEU A N 1
ATOM 680 C CA . LEU A 1 97 ? 0.131 -5.972 7.204 1.00 92.94 97 LEU A CA 1
ATOM 681 C C . LEU A 1 97 ? -0.295 -7.330 7.778 1.00 92.94 97 LEU A C 1
ATOM 683 O O . LEU A 1 97 ? -1.131 -7.341 8.674 1.00 92.94 97 LEU A O 1
ATOM 687 N N . GLU A 1 98 ? 0.273 -8.457 7.336 1.00 91.62 98 GLU A N 1
ATOM 688 C CA . GLU A 1 98 ? -0.114 -9.788 7.847 1.00 91.62 98 GLU A CA 1
ATOM 689 C C . GLU A 1 98 ? 0.702 -10.315 9.023 1.00 91.62 98 GLU A C 1
ATOM 691 O O . GLU A 1 98 ? 0.343 -11.344 9.589 1.00 91.62 98 GLU A O 1
ATOM 696 N N . LEU A 1 99 ? 1.808 -9.662 9.372 1.00 89.62 99 LEU A N 1
ATOM 697 C CA . LEU A 1 99 ? 2.614 -10.079 10.513 1.00 89.62 99 LEU A CA 1
ATOM 698 C C . LEU A 1 99 ? 1.761 -10.050 11.794 1.00 89.62 99 LEU A C 1
ATOM 700 O O . LEU A 1 99 ? 0.950 -9.134 11.977 1.00 89.62 99 LEU A O 1
ATOM 704 N N . ASP A 1 100 ? 1.939 -11.045 12.668 1.00 89.88 100 ASP A N 1
ATOM 705 C CA . ASP A 1 100 ? 1.228 -11.102 13.944 1.00 89.88 100 ASP A CA 1
ATOM 706 C C . ASP A 1 100 ? 1.647 -9.894 14.807 1.00 89.88 100 ASP A C 1
ATOM 708 O O . ASP A 1 100 ? 2.841 -9.696 15.044 1.00 89.88 100 ASP A O 1
ATOM 712 N N . PRO A 1 101 ? 0.710 -9.048 15.277 1.00 88.50 101 PRO A N 1
ATOM 713 C CA . PRO A 1 101 ? 1.039 -7.961 16.200 1.00 88.50 101 PRO A CA 1
ATOM 714 C C . PRO A 1 101 ? 1.707 -8.442 17.500 1.00 88.50 101 PRO A C 1
ATOM 716 O O . PRO A 1 101 ? 2.383 -7.648 18.160 1.00 88.50 101 PRO A O 1
ATOM 719 N N . LEU A 1 102 ? 1.499 -9.708 17.877 1.00 89.94 102 LEU A N 1
ATOM 720 C CA . LEU A 1 102 ? 2.042 -10.352 19.074 1.00 89.94 102 LEU A CA 1
ATOM 721 C C . LEU A 1 102 ? 3.285 -11.210 18.793 1.00 89.94 102 LEU A C 1
ATOM 723 O O . LEU A 1 102 ? 3.733 -11.915 19.698 1.00 89.94 102 LEU A O 1
ATOM 727 N N . ASP A 1 103 ? 3.835 -11.157 17.576 1.00 83.75 103 ASP A N 1
ATOM 728 C CA . ASP A 1 103 ? 5.058 -11.880 17.227 1.00 83.75 103 ASP A CA 1
ATOM 729 C C . ASP A 1 103 ? 6.191 -11.508 18.213 1.00 83.75 103 ASP A C 1
ATOM 731 O O . ASP A 1 103 ? 6.510 -10.321 18.358 1.00 83.75 103 ASP A O 1
ATOM 735 N N . PRO A 1 104 ? 6.786 -12.487 18.924 1.00 85.25 104 PRO A N 1
ATOM 736 C CA . PRO A 1 104 ? 7.811 -12.220 19.928 1.00 85.25 104 PRO A CA 1
ATOM 737 C C . PRO A 1 104 ? 9.120 -11.678 19.340 1.00 85.25 104 PRO A C 1
ATOM 739 O O . PRO A 1 104 ? 9.856 -11.003 20.062 1.00 85.25 104 PRO A O 1
ATOM 742 N N . ASP A 1 105 ? 9.408 -11.935 18.062 1.00 82.81 105 ASP A N 1
ATOM 743 C CA . ASP A 1 105 ? 10.643 -11.502 17.403 1.00 82.81 105 ASP A CA 1
ATOM 744 C C . ASP A 1 105 ? 10.540 -10.057 16.885 1.00 82.81 105 ASP A C 1
ATOM 746 O O . ASP A 1 105 ? 11.547 -9.358 16.746 1.00 82.81 105 ASP A O 1
ATOM 750 N N . VAL A 1 106 ? 9.318 -9.581 16.624 1.00 82.00 106 VAL A N 1
ATOM 751 C CA . VAL A 1 106 ? 9.020 -8.241 16.082 1.00 82.00 106 VAL A CA 1
ATOM 752 C C . VAL A 1 106 ? 7.746 -7.635 16.709 1.00 82.00 106 VAL A C 1
ATOM 754 O O . VAL A 1 106 ? 6.796 -7.277 15.999 1.00 82.00 106 VAL A O 1
ATOM 757 N N . PRO A 1 107 ? 7.709 -7.469 18.046 1.00 81.31 107 PRO A N 1
ATOM 758 C CA . PRO A 1 107 ? 6.499 -7.076 18.762 1.00 81.31 107 PRO A CA 1
ATOM 759 C C . PRO A 1 107 ? 6.037 -5.668 18.375 1.00 81.31 107 PRO A C 1
ATOM 761 O O . PRO A 1 107 ? 6.822 -4.719 18.345 1.00 81.31 107 PRO A O 1
ATOM 764 N N . GLY A 1 108 ? 4.737 -5.519 18.106 1.00 82.94 108 GLY A N 1
ATOM 765 C CA . GLY A 1 108 ? 4.117 -4.229 17.779 1.00 82.94 108 GLY A CA 1
ATOM 766 C C . GLY A 1 108 ? 4.347 -3.729 16.347 1.00 82.94 108 GLY A C 1
ATOM 767 O O . GLY A 1 108 ? 3.868 -2.648 16.009 1.00 82.94 108 GLY A O 1
ATOM 768 N N . VAL A 1 109 ? 5.041 -4.495 15.498 1.00 85.25 109 VAL A N 1
ATOM 769 C CA . VAL A 1 109 ? 5.223 -4.157 14.075 1.00 85.25 109 VAL A CA 1
ATOM 770 C C . VAL A 1 109 ? 4.036 -4.633 13.235 1.00 85.25 109 VAL A C 1
ATOM 772 O O . VAL A 1 109 ? 3.583 -3.923 12.336 1.00 85.25 109 VAL A O 1
ATOM 775 N N . GLY A 1 110 ? 3.544 -5.841 13.512 1.00 88.69 110 GLY A N 1
ATOM 776 C CA . GLY A 1 110 ? 2.481 -6.477 12.743 1.00 88.69 110 GLY A CA 1
ATOM 777 C C . GLY A 1 110 ? 1.098 -5.854 12.938 1.00 88.69 110 GLY A C 1
ATOM 778 O O . GLY A 1 110 ? 0.786 -5.307 13.995 1.00 88.69 110 GLY A O 1
ATOM 779 N N . LYS A 1 111 ? 0.242 -5.954 11.915 1.00 90.69 111 LYS A N 1
ATOM 780 C CA . LYS A 1 111 ? -1.172 -5.538 11.964 1.00 90.69 111 LYS A CA 1
ATOM 781 C C . LYS A 1 111 ? -2.150 -6.717 11.981 1.00 90.69 111 LYS A C 1
ATOM 783 O O . LYS A 1 111 ? -3.335 -6.497 12.240 1.00 90.69 111 LYS A O 1
ATOM 788 N N . GLY A 1 112 ? -1.687 -7.944 11.730 1.00 93.00 112 GLY A N 1
ATOM 789 C CA . GLY A 1 112 ? -2.493 -9.168 11.804 1.00 93.00 112 GLY A CA 1
ATOM 790 C C . GLY A 1 112 ? -3.608 -9.258 10.758 1.00 93.00 112 GLY A C 1
ATOM 791 O O . GLY A 1 112 ? -4.700 -9.743 11.051 1.00 93.00 112 GLY A O 1
ATOM 792 N N . TRP A 1 113 ? -3.386 -8.728 9.557 1.00 95.56 113 TRP A N 1
ATOM 793 C CA . TRP A 1 113 ? -4.342 -8.812 8.455 1.00 95.56 113 TRP A CA 1
ATOM 794 C C . TRP A 1 113 ? -4.298 -10.180 7.785 1.00 95.56 113 TRP A C 1
ATOM 796 O O . TRP A 1 113 ? -3.254 -10.817 7.680 1.00 95.56 113 TRP A O 1
ATOM 806 N N . THR A 1 114 ? -5.433 -10.599 7.238 1.00 95.62 114 THR A N 1
ATOM 807 C CA . THR A 1 114 ? -5.467 -11.720 6.301 1.00 95.62 114 THR A CA 1
ATOM 808 C C . THR A 1 114 ? -5.217 -11.186 4.898 1.00 95.62 114 THR A C 1
ATOM 810 O O . THR A 1 114 ? -6.007 -10.390 4.391 1.00 95.62 114 THR A O 1
ATOM 813 N N . ILE A 1 115 ? -4.120 -11.621 4.277 1.00 94.62 115 ILE A N 1
ATOM 814 C CA . ILE A 1 115 ? -3.760 -11.267 2.900 1.00 94.62 115 ILE A CA 1
ATOM 815 C C . ILE A 1 115 ? -4.070 -12.444 1.976 1.00 94.62 115 ILE A C 1
ATOM 817 O O . ILE A 1 115 ? -3.716 -13.587 2.259 1.00 94.62 115 ILE A O 1
ATOM 821 N N . LEU A 1 116 ? -4.729 -12.151 0.861 1.00 93.19 116 LEU A N 1
ATOM 822 C CA . LEU A 1 116 ? -5.231 -13.105 -0.115 1.00 93.19 116 LEU A CA 1
ATOM 823 C C . LEU A 1 116 ? -4.535 -12.906 -1.462 1.00 93.19 116 LEU A C 1
ATOM 825 O O . LEU A 1 116 ? -4.358 -11.775 -1.922 1.00 93.19 116 LEU A O 1
ATOM 829 N N . GLY A 1 117 ? -4.166 -14.029 -2.087 1.00 88.06 117 GLY A N 1
ATOM 830 C CA . GLY A 1 117 ? -3.650 -14.095 -3.456 1.00 88.06 117 GLY A CA 1
ATOM 831 C C . GLY A 1 117 ? -2.523 -13.109 -3.786 1.00 88.06 117 GLY A C 1
ATOM 832 O O . GLY A 1 117 ? -2.647 -12.411 -4.792 1.00 88.06 117 GLY A O 1
ATOM 833 N N . PRO A 1 118 ? -1.450 -12.996 -2.974 1.00 93.00 118 PRO A N 1
ATOM 834 C CA . PRO A 1 118 ? -0.362 -12.092 -3.305 1.00 93.00 118 PRO A CA 1
ATOM 835 C C . PRO A 1 118 ? 0.367 -12.572 -4.567 1.00 93.00 118 PRO A C 1
ATOM 837 O O . PRO A 1 118 ? 0.863 -13.697 -4.619 1.00 93.00 118 PRO A O 1
ATOM 840 N N . ILE A 1 119 ? 0.476 -11.696 -5.560 1.00 93.56 119 ILE A N 1
ATOM 841 C CA . ILE A 1 119 ? 1.294 -11.874 -6.760 1.00 93.56 119 ILE A CA 1
ATOM 842 C C . ILE A 1 119 ? 2.429 -10.863 -6.670 1.00 93.56 119 ILE A C 1
ATOM 844 O O . ILE A 1 119 ? 2.189 -9.680 -6.444 1.00 93.56 119 ILE A O 1
ATOM 848 N N . ILE A 1 120 ? 3.669 -11.330 -6.803 1.00 92.62 120 ILE A N 1
ATOM 849 C CA . ILE A 1 120 ? 4.862 -10.482 -6.872 1.00 92.62 120 ILE A CA 1
ATOM 850 C C . ILE A 1 120 ? 5.761 -11.081 -7.947 1.00 92.62 120 ILE A C 1
ATOM 852 O O . ILE A 1 120 ? 6.389 -12.117 -7.739 1.00 92.62 120 ILE A O 1
ATOM 856 N N . ASN A 1 121 ? 5.794 -10.446 -9.110 1.00 93.06 121 ASN A N 1
ATOM 857 C CA . ASN A 1 121 ? 6.657 -10.820 -10.221 1.00 93.06 121 ASN A CA 1
ATOM 858 C C . ASN A 1 121 ? 7.176 -9.555 -10.928 1.00 93.06 121 ASN A C 1
ATOM 860 O O . ASN A 1 121 ? 6.996 -8.438 -10.447 1.00 93.06 121 ASN A O 1
ATOM 864 N N . THR A 1 122 ? 7.869 -9.726 -12.051 1.00 93.00 122 THR A N 1
ATOM 865 C CA . THR A 1 122 ? 8.529 -8.628 -12.772 1.00 93.00 122 THR A CA 1
ATOM 866 C C . THR A 1 122 ? 7.571 -7.654 -13.452 1.00 93.00 122 THR A C 1
ATOM 868 O O . THR A 1 122 ? 8.012 -6.599 -13.891 1.00 93.00 122 THR A O 1
ATOM 871 N N . THR A 1 123 ? 6.285 -7.973 -13.572 1.00 94.25 123 THR A N 1
ATOM 872 C CA . THR A 1 123 ? 5.300 -7.119 -14.251 1.00 94.25 123 THR A CA 1
ATOM 873 C C . THR A 1 123 ? 4.116 -6.737 -13.373 1.00 94.25 123 THR A C 1
ATOM 875 O O . THR A 1 123 ? 3.415 -5.774 -13.677 1.00 94.25 123 THR A O 1
ATOM 878 N N . GLU A 1 124 ? 3.896 -7.450 -12.271 1.00 95.12 124 GLU A N 1
ATOM 879 C CA . GLU A 1 124 ? 2.740 -7.286 -11.403 1.00 95.12 124 GLU A CA 1
ATOM 880 C C . GLU A 1 124 ? 3.101 -7.478 -9.928 1.00 95.12 124 GLU A C 1
ATOM 882 O O . GLU A 1 124 ? 3.738 -8.457 -9.526 1.00 95.12 124 GLU A O 1
ATOM 887 N N . VAL A 1 125 ? 2.620 -6.540 -9.114 1.00 95.25 125 VAL A N 1
ATOM 888 C CA . VAL A 1 125 ? 2.498 -6.671 -7.666 1.00 95.25 125 VAL A CA 1
ATOM 889 C C . VAL A 1 125 ? 1.037 -6.459 -7.305 1.00 95.25 125 VAL A C 1
ATOM 891 O O . VAL A 1 125 ? 0.522 -5.350 -7.429 1.00 95.25 125 VAL A O 1
ATOM 894 N N . SER A 1 126 ? 0.362 -7.504 -6.842 1.00 97.00 126 SER A N 1
ATOM 895 C CA . SER A 1 126 ? -1.030 -7.412 -6.413 1.00 97.00 126 SER A CA 1
ATOM 896 C C . SER A 1 126 ? -1.275 -8.180 -5.130 1.00 97.00 126 SER A C 1
ATOM 898 O O . SER A 1 126 ? -0.648 -9.203 -4.873 1.00 97.00 126 SER A O 1
ATOM 900 N N . PHE A 1 127 ? -2.200 -7.695 -4.317 1.00 96.31 127 PHE A N 1
ATOM 901 C CA . PHE A 1 127 ? -2.706 -8.409 -3.152 1.00 96.31 127 PHE A CA 1
ATOM 902 C C . PHE A 1 127 ? -4.015 -7.774 -2.694 1.00 96.31 127 PHE A C 1
ATOM 904 O O . PHE A 1 127 ? -4.232 -6.576 -2.879 1.00 96.31 127 PHE A O 1
ATOM 911 N N . GLY A 1 128 ? -4.858 -8.566 -2.041 1.00 96.75 128 GLY A N 1
ATOM 912 C CA . GLY A 1 128 ? -6.027 -8.065 -1.327 1.00 96.75 128 GLY A CA 1
ATOM 913 C C . GLY A 1 128 ? -6.024 -8.526 0.118 1.00 96.75 128 GLY A C 1
ATOM 914 O O . GLY A 1 128 ? -5.352 -9.495 0.459 1.00 96.75 128 GLY A O 1
ATOM 915 N N . GLY A 1 129 ? -6.756 -7.842 0.985 1.00 96.81 129 GLY A N 1
ATOM 916 C CA . GLY A 1 129 ? -6.882 -8.265 2.371 1.00 96.81 129 GLY A CA 1
ATOM 917 C C . GLY A 1 129 ? -7.356 -7.184 3.322 1.00 96.81 129 GLY A C 1
ATOM 918 O O . GLY A 1 129 ? -7.633 -6.048 2.935 1.00 96.81 129 GLY A O 1
ATOM 919 N N . GLY A 1 130 ? -7.443 -7.564 4.589 1.00 97.12 130 GLY A N 1
ATOM 920 C CA . GLY A 1 130 ? -7.902 -6.699 5.664 1.00 97.12 130 GLY A CA 1
ATOM 921 C C . GLY A 1 130 ? -7.886 -7.406 7.019 1.00 97.12 130 GLY A C 1
ATOM 922 O O . GLY A 1 130 ? -7.627 -8.613 7.097 1.00 97.12 130 GLY A O 1
ATOM 923 N N . PRO A 1 131 ? -8.140 -6.669 8.108 1.00 96.06 131 PRO A N 1
ATOM 924 C CA . PRO A 1 131 ? -8.259 -7.246 9.435 1.00 96.06 131 PRO A CA 1
ATOM 925 C C . PRO A 1 131 ? -9.615 -7.951 9.606 1.00 96.06 131 PRO A C 1
ATOM 927 O O . PRO A 1 131 ? -10.666 -7.429 9.234 1.00 96.06 131 PRO A O 1
ATOM 930 N N . LEU A 1 132 ? -9.616 -9.129 10.231 1.00 93.06 132 LEU A N 1
ATOM 931 C CA . LEU A 1 132 ? -10.851 -9.878 10.478 1.00 93.06 132 LEU A CA 1
ATOM 932 C C . LEU A 1 132 ? -11.728 -9.183 11.528 1.00 93.06 132 LEU A C 1
ATOM 934 O O . LEU A 1 132 ? -11.268 -8.850 12.621 1.00 93.06 132 LEU A O 1
ATOM 938 N N . GLY A 1 133 ? -13.006 -8.974 11.191 1.00 93.06 133 GLY A N 1
ATOM 939 C CA . GLY A 1 133 ? -14.011 -8.398 12.095 1.00 93.06 133 GLY A CA 1
ATOM 940 C C . GLY A 1 133 ? -13.764 -6.938 12.492 1.00 93.06 133 GLY A C 1
ATOM 941 O O . GLY A 1 133 ? -14.409 -6.439 13.412 1.00 93.06 133 GLY A O 1
ATOM 942 N N . LYS A 1 134 ? -12.831 -6.246 11.828 1.00 95.00 134 LYS A N 1
ATOM 943 C CA . LYS A 1 134 ? -12.448 -4.864 12.135 1.00 95.00 134 LYS A CA 1
ATOM 944 C C . LYS A 1 134 ? -12.504 -4.008 10.878 1.00 95.00 134 LYS A C 1
ATOM 946 O O . LYS A 1 134 ? -12.524 -4.512 9.760 1.00 95.00 134 LYS A O 1
ATOM 951 N N . LYS A 1 135 ? -12.530 -2.695 11.075 1.00 95.81 135 LYS A N 1
ATOM 952 C CA . LYS A 1 135 ? -12.428 -1.719 9.991 1.00 95.81 135 LYS A CA 1
ATOM 953 C C . LYS A 1 135 ? -10.996 -1.212 9.879 1.00 95.81 135 LYS A C 1
ATOM 955 O O . LYS A 1 135 ? -10.233 -1.285 10.843 1.00 95.81 135 LYS A O 1
ATOM 960 N N . ILE A 1 136 ? -10.646 -0.699 8.708 1.00 96.25 136 ILE A N 1
ATOM 961 C CA . ILE A 1 136 ? -9.334 -0.114 8.454 1.00 96.25 136 ILE A CA 1
ATOM 962 C C . ILE A 1 136 ? -9.402 1.393 8.723 1.00 96.25 136 ILE A C 1
ATOM 964 O O . ILE A 1 136 ? -10.356 2.078 8.351 1.00 96.25 136 ILE A O 1
ATOM 968 N N . THR A 1 137 ? -8.365 1.908 9.373 1.00 95.44 137 THR A N 1
ATOM 969 C CA . THR A 1 137 ? -8.129 3.338 9.571 1.00 95.44 137 THR A CA 1
ATOM 970 C C . THR A 1 137 ? -6.657 3.622 9.331 1.00 95.44 137 THR A C 1
ATOM 972 O O . THR A 1 137 ? -5.803 2.825 9.714 1.00 95.44 137 THR A O 1
ATOM 975 N N . THR A 1 138 ? -6.362 4.749 8.695 1.00 95.00 138 THR A N 1
ATOM 976 C CA . THR A 1 138 ? -4.995 5.229 8.479 1.00 95.00 138 THR A CA 1
ATOM 977 C C . THR A 1 138 ? -4.608 6.310 9.483 1.00 95.00 138 THR A C 1
ATOM 979 O O . THR A 1 138 ? -3.468 6.750 9.489 1.00 95.00 138 THR A O 1
ATOM 982 N N . ALA A 1 139 ? -5.527 6.735 10.359 1.00 91.25 139 ALA A N 1
ATOM 983 C CA . ALA A 1 139 ? -5.307 7.844 11.290 1.00 91.25 139 ALA A CA 1
ATOM 984 C C . ALA A 1 139 ? -4.164 7.599 12.293 1.00 91.25 139 ALA A C 1
ATOM 986 O O . ALA A 1 139 ? -3.549 8.553 12.758 1.00 91.25 139 ALA A O 1
ATOM 987 N N . GLY A 1 140 ? -3.889 6.334 12.626 1.00 88.12 140 GLY A N 1
ATOM 988 C CA . GLY A 1 140 ? -2.776 5.944 13.499 1.00 88.12 140 GLY A CA 1
ATOM 989 C C . GLY A 1 140 ? -1.453 5.709 12.766 1.00 88.12 140 GLY A C 1
ATOM 990 O O . GLY A 1 140 ? -0.454 5.402 13.410 1.00 88.12 140 GLY A O 1
ATOM 991 N N . GLU A 1 141 ? -1.435 5.815 11.438 1.00 90.75 141 GLU A N 1
ATOM 992 C CA . GLU A 1 141 ? -0.225 5.615 10.644 1.00 90.75 141 GLU A CA 1
ATOM 993 C C . GLU A 1 141 ? 0.622 6.892 10.614 1.00 90.75 141 GLU A C 1
ATOM 995 O O . GLU A 1 141 ? 0.086 8.002 10.741 1.00 90.75 141 GLU A O 1
ATOM 1000 N N . PRO A 1 142 ? 1.943 6.780 10.389 1.00 87.69 142 PRO A N 1
ATOM 1001 C CA . PRO A 1 142 ? 2.778 7.941 10.120 1.00 87.69 142 PRO A CA 1
ATOM 1002 C C . PRO A 1 142 ? 2.155 8.813 9.024 1.00 87.69 142 PRO A C 1
ATOM 1004 O O . PRO A 1 142 ? 1.843 8.335 7.935 1.00 87.69 142 PRO A O 1
ATOM 1007 N N . ARG A 1 143 ? 1.947 10.100 9.331 1.00 87.81 143 ARG A N 1
ATOM 1008 C CA . ARG A 1 143 ? 1.333 11.099 8.432 1.00 87.81 143 ARG A CA 1
ATOM 1009 C C . ARG A 1 143 ? -0.116 10.799 8.013 1.00 87.81 143 ARG A C 1
ATOM 1011 O O . ARG A 1 143 ? -0.632 11.440 7.104 1.00 87.81 143 ARG A O 1
ATOM 1018 N N . GLY A 1 144 ? -0.790 9.861 8.677 1.00 91.31 144 GLY A N 1
ATOM 1019 C CA . GLY A 1 144 ? -2.130 9.431 8.286 1.00 91.31 144 GLY A CA 1
ATOM 1020 C C . GLY A 1 144 ? -2.149 8.565 7.020 1.00 91.31 144 GLY A C 1
ATOM 1021 O O . GLY A 1 144 ? -3.198 8.448 6.381 1.00 91.31 144 GLY A O 1
ATOM 1022 N N . GLU A 1 145 ? -1.003 7.996 6.635 1.00 94.38 145 GLU A N 1
ATOM 1023 C CA . GLU A 1 145 ? -0.781 7.285 5.375 1.00 94.38 145 GLU A CA 1
ATOM 1024 C C . GLU A 1 145 ? -0.351 5.834 5.647 1.00 94.38 145 GLU A C 1
ATOM 1026 O O . GLU A 1 145 ? 0.731 5.567 6.166 1.00 94.38 145 GLU A O 1
ATOM 1031 N N . LEU A 1 146 ? -1.193 4.870 5.275 1.00 95.38 146 LEU A N 1
ATOM 1032 C CA . LEU A 1 146 ? -0.888 3.448 5.400 1.00 95.38 146 LEU A CA 1
ATOM 1033 C C . LEU A 1 146 ? 0.029 3.004 4.262 1.00 95.38 146 LEU A C 1
ATOM 1035 O O . LEU A 1 146 ? -0.391 2.981 3.109 1.00 95.38 146 LEU A O 1
ATOM 1039 N N . PHE A 1 147 ? 1.252 2.589 4.584 1.00 95.44 147 PHE A N 1
ATOM 1040 C CA . PHE A 1 147 ? 2.175 2.016 3.605 1.00 95.44 147 PHE A CA 1
ATOM 1041 C C . PHE A 1 147 ? 1.669 0.666 3.076 1.00 95.44 147 PHE A C 1
ATOM 1043 O O . PHE A 1 147 ? 1.359 -0.236 3.858 1.00 95.44 147 PHE A O 1
ATOM 1050 N N . LEU A 1 148 ? 1.617 0.510 1.752 1.00 96.38 148 LEU A N 1
ATOM 1051 C CA . LEU A 1 148 ? 1.069 -0.680 1.095 1.00 96.38 148 LEU A CA 1
ATOM 1052 C C . LEU A 1 148 ? 2.138 -1.521 0.398 1.00 96.38 148 LEU A C 1
ATOM 1054 O O . LEU A 1 148 ? 2.158 -2.741 0.548 1.00 96.38 148 LEU A O 1
ATOM 1058 N N . ALA A 1 149 ? 3.011 -0.891 -0.384 1.00 95.19 149 ALA A N 1
ATOM 1059 C CA . ALA A 1 149 ? 4.022 -1.586 -1.173 1.00 95.19 149 ALA A CA 1
ATOM 1060 C C . ALA A 1 149 ? 5.139 -0.635 -1.594 1.00 95.19 149 ALA A C 1
ATOM 1062 O O . ALA A 1 149 ? 4.914 0.562 -1.773 1.00 95.19 149 ALA A O 1
ATOM 1063 N N . ASN A 1 150 ? 6.325 -1.186 -1.819 1.00 94.25 150 ASN A N 1
ATOM 1064 C CA . ASN A 1 150 ? 7.401 -0.496 -2.508 1.00 94.25 150 ASN A CA 1
ATOM 1065 C C . ASN A 1 150 ? 7.758 -1.264 -3.774 1.00 94.25 150 ASN A C 1
ATOM 1067 O O . ASN A 1 150 ? 7.843 -2.490 -3.769 1.00 94.25 150 ASN A O 1
ATOM 1071 N N . LEU A 1 151 ? 7.970 -0.532 -4.853 1.00 94.31 151 LEU A N 1
ATOM 1072 C CA . LEU A 1 151 ? 8.187 -1.065 -6.184 1.00 94.31 151 LEU A CA 1
ATOM 1073 C C . LEU A 1 151 ? 9.486 -0.483 -6.705 1.00 94.31 151 LEU A C 1
ATOM 1075 O O . LEU A 1 151 ? 9.672 0.729 -6.641 1.00 94.31 151 LEU A O 1
ATOM 1079 N N . TYR A 1 152 ? 10.371 -1.325 -7.223 1.00 93.81 152 TYR A N 1
ATOM 1080 C CA . TYR A 1 152 ? 11.684 -0.905 -7.691 1.00 93.81 152 TYR A CA 1
ATOM 1081 C C . TYR A 1 152 ? 11.877 -1.262 -9.165 1.00 93.81 152 TYR A C 1
ATOM 1083 O O . TYR A 1 152 ? 11.588 -2.387 -9.566 1.00 93.81 152 TYR A O 1
ATOM 1091 N N . SER A 1 153 ? 12.386 -0.322 -9.957 1.00 92.25 153 SER A N 1
ATOM 1092 C CA . SER A 1 153 ? 12.781 -0.517 -11.351 1.00 92.25 153 SER A CA 1
ATOM 1093 C C . SER A 1 153 ? 14.301 -0.587 -11.459 1.00 92.25 153 SER A C 1
ATOM 1095 O O . SER A 1 153 ? 15.020 0.328 -11.052 1.00 92.25 153 SER A O 1
ATOM 1097 N N . GLY A 1 154 ? 14.787 -1.672 -12.063 1.00 85.69 154 GLY A N 1
ATOM 1098 C CA . GLY A 1 154 ? 16.200 -1.833 -12.414 1.00 85.69 154 GLY A CA 1
ATOM 1099 C C . GLY A 1 154 ? 16.590 -1.144 -13.727 1.00 85.69 154 GLY A C 1
ATOM 1100 O O . GLY A 1 154 ? 17.747 -1.219 -14.129 1.00 85.69 154 GLY A O 1
ATOM 1101 N N . GLN A 1 155 ? 15.644 -0.507 -14.424 1.00 87.75 155 GLN A N 1
ATOM 1102 C CA . GLN A 1 155 ? 15.925 0.211 -15.668 1.00 87.75 155 GLN A CA 1
ATOM 1103 C C . GLN A 1 155 ? 16.688 1.506 -15.373 1.00 87.75 155 GLN A C 1
ATOM 1105 O O . GLN A 1 155 ? 16.394 2.174 -14.389 1.00 87.75 155 GLN A O 1
ATOM 1110 N N . LEU A 1 156 ? 17.614 1.901 -16.255 1.00 82.50 156 LEU A N 1
ATOM 1111 C CA . LEU A 1 156 ? 18.468 3.090 -16.078 1.00 82.50 156 LEU A CA 1
ATOM 1112 C C . LEU A 1 156 ? 17.694 4.407 -15.907 1.00 82.50 156 LEU A C 1
ATOM 1114 O O . LEU A 1 156 ? 18.188 5.306 -15.241 1.00 82.50 156 LEU A O 1
ATOM 1118 N N . ASN A 1 157 ? 16.492 4.504 -16.478 1.00 82.38 157 ASN A N 1
ATOM 1119 C CA . ASN A 1 157 ? 15.656 5.707 -16.428 1.00 82.38 157 ASN A CA 1
ATOM 1120 C C . ASN A 1 157 ? 14.468 5.564 -15.453 1.00 82.38 157 ASN A C 1
ATOM 1122 O O . ASN A 1 157 ? 13.477 6.278 -15.587 1.00 82.38 157 ASN A O 1
ATOM 1126 N N . GLY A 1 158 ? 14.529 4.620 -14.507 1.00 83.94 158 GLY A N 1
ATOM 1127 C CA . GLY A 1 158 ? 13.439 4.361 -13.565 1.00 83.94 158 GLY A CA 1
ATOM 1128 C C . GLY A 1 158 ? 12.224 3.704 -14.226 1.00 83.94 158 GLY A C 1
ATOM 1129 O O . GLY A 1 158 ? 12.366 2.756 -14.996 1.00 83.94 158 GLY A O 1
ATOM 1130 N N . PHE A 1 159 ? 11.015 4.145 -13.883 1.00 85.62 159 PHE A N 1
ATOM 1131 C CA . PHE A 1 159 ? 9.774 3.602 -14.446 1.00 85.62 159 PHE A CA 1
ATOM 1132 C C . PHE A 1 159 ? 9.418 4.285 -15.771 1.00 85.62 159 PHE A C 1
ATOM 1134 O O . PHE A 1 159 ? 9.164 5.486 -15.802 1.00 85.62 159 PHE A O 1
ATOM 1141 N N . SER A 1 160 ? 9.359 3.509 -16.855 1.00 82.00 160 SER A N 1
ATOM 1142 C CA . SER A 1 160 ? 8.871 3.986 -18.161 1.00 82.00 160 SER A CA 1
ATOM 1143 C C . SER A 1 160 ? 7.345 3.950 -18.264 1.00 82.00 160 SER A C 1
ATOM 1145 O O . SER A 1 160 ? 6.742 4.872 -18.805 1.00 82.00 160 SER A O 1
ATOM 1147 N N . GLU A 1 161 ? 6.725 2.920 -17.687 1.00 85.06 161 GLU A N 1
ATOM 1148 C CA . GLU A 1 161 ? 5.277 2.772 -17.569 1.00 85.06 161 GLU A CA 1
ATOM 1149 C C . GLU A 1 161 ? 4.940 2.259 -16.170 1.00 85.06 161 GLU A C 1
ATOM 1151 O O . GLU A 1 161 ? 5.542 1.297 -15.672 1.00 85.06 161 GLU A O 1
ATOM 1156 N N . PHE A 1 162 ? 3.976 2.910 -15.524 1.00 91.56 162 PHE A N 1
ATOM 1157 C CA . PHE A 1 162 ? 3.511 2.516 -14.206 1.00 91.56 162 PHE A CA 1
ATOM 1158 C C . PHE A 1 162 ? 2.028 2.834 -14.025 1.00 91.56 162 PHE A C 1
ATOM 1160 O O . PHE A 1 162 ? 1.598 3.978 -14.196 1.00 91.56 162 PHE A O 1
ATOM 1167 N N . ASN A 1 163 ? 1.269 1.815 -13.629 1.00 94.94 163 ASN A N 1
ATOM 1168 C CA . ASN A 1 163 ? -0.117 1.951 -13.206 1.00 94.94 163 ASN A CA 1
ATOM 1169 C C . ASN A 1 163 ? -0.310 1.228 -11.874 1.00 94.94 163 ASN A C 1
ATOM 1171 O O . ASN A 1 163 ? 0.138 0.093 -11.708 1.00 94.94 163 ASN A O 1
ATOM 1175 N N . ALA A 1 164 ? -0.994 1.873 -10.938 1.00 97.06 164 ALA A N 1
ATOM 1176 C CA . ALA A 1 164 ? -1.494 1.238 -9.736 1.00 97.06 164 ALA A CA 1
ATOM 1177 C C . ALA A 1 164 ? -2.971 1.554 -9.540 1.00 97.06 164 ALA A C 1
ATOM 1179 O O . ALA A 1 164 ? -3.393 2.695 -9.681 1.00 97.06 164 ALA A O 1
ATOM 1180 N N . THR A 1 165 ? -3.742 0.542 -9.169 1.00 98.12 165 THR A N 1
ATOM 1181 C CA . THR A 1 165 ? -5.155 0.647 -8.822 1.00 98.12 165 THR A CA 1
ATOM 1182 C C . THR A 1 165 ? -5.348 0.168 -7.391 1.00 98.12 165 THR A C 1
ATOM 1184 O O . THR A 1 165 ? -4.890 -0.918 -7.027 1.00 98.12 165 THR A O 1
ATOM 1187 N N . LEU A 1 166 ? -6.029 0.975 -6.583 1.00 98.12 166 LEU A N 1
ATOM 1188 C CA . LEU A 1 166 ? -6.444 0.641 -5.229 1.00 98.12 166 LEU A CA 1
ATOM 1189 C C . LEU A 1 166 ? -7.967 0.577 -5.175 1.00 98.12 166 LEU A C 1
ATOM 1191 O O . LEU A 1 166 ? -8.640 1.553 -5.487 1.00 98.12 166 LEU A O 1
ATOM 1195 N N . THR A 1 167 ? -8.501 -0.543 -4.710 1.00 98.00 167 THR A N 1
ATOM 1196 C CA . THR A 1 167 ? -9.931 -0.725 -4.465 1.00 98.00 167 THR A CA 1
ATOM 1197 C C . THR A 1 167 ? -10.163 -0.882 -2.969 1.00 98.00 167 THR A C 1
ATOM 1199 O O . THR A 1 167 ? -9.538 -1.730 -2.335 1.00 98.00 167 THR A O 1
ATOM 1202 N N . LEU A 1 168 ? -11.057 -0.079 -2.396 1.00 97.88 168 LEU A N 1
ATOM 1203 C CA . LEU A 1 168 ? -11.505 -0.199 -1.008 1.00 97.88 168 LEU A CA 1
ATOM 1204 C C . LEU A 1 168 ? -12.838 -0.940 -0.968 1.00 97.88 168 LEU A C 1
ATOM 1206 O O . LEU A 1 168 ? -13.737 -0.644 -1.755 1.00 97.88 168 LEU A O 1
ATOM 1210 N N . VAL A 1 169 ? -12.972 -1.883 -0.040 1.00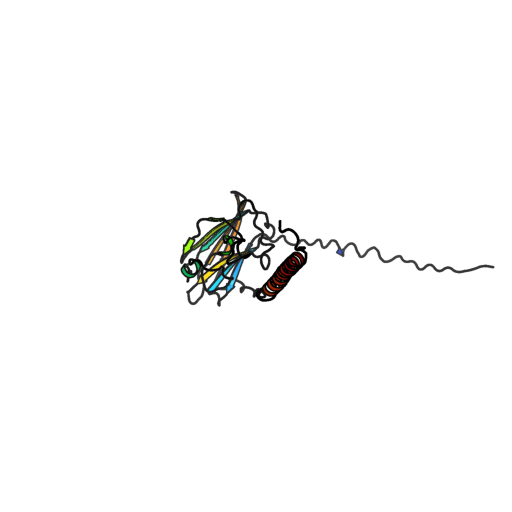 96.94 169 VAL A N 1
ATOM 1211 C CA . VAL A 1 169 ? -14.118 -2.792 0.052 1.00 96.94 169 VAL A CA 1
ATOM 1212 C C . VAL A 1 169 ? -14.709 -2.763 1.458 1.00 96.94 169 VAL A C 1
ATOM 1214 O O . VAL A 1 169 ? -13.984 -2.735 2.458 1.00 96.94 169 VAL A O 1
ATOM 1217 N N . TYR A 1 170 ? -16.038 -2.792 1.541 1.00 96.19 170 TYR A N 1
ATOM 1218 C CA . TYR A 1 170 ? -16.772 -3.009 2.781 1.00 96.19 170 TYR A CA 1
ATOM 1219 C C . TYR A 1 170 ? -17.676 -4.233 2.639 1.00 96.19 170 TYR A C 1
ATOM 1221 O O . TYR A 1 170 ? -18.665 -4.219 1.910 1.00 96.19 170 TYR A O 1
ATOM 1229 N N . GLY A 1 171 ? -17.323 -5.316 3.332 1.00 90.19 171 GLY A N 1
ATOM 1230 C CA . GLY A 1 171 ? -18.000 -6.600 3.161 1.00 90.19 171 GLY A CA 1
ATOM 1231 C C . GLY A 1 171 ? -17.695 -7.181 1.781 1.00 90.19 171 GLY A C 1
ATOM 1232 O O . GLY A 1 171 ? -16.588 -7.667 1.568 1.00 90.19 171 GLY A O 1
ATOM 1233 N N . GLY A 1 172 ? -18.667 -7.128 0.868 1.00 89.31 172 GLY A N 1
ATOM 1234 C CA . GLY A 1 172 ? -18.510 -7.535 -0.535 1.00 89.31 172 GLY A CA 1
ATOM 1235 C C . GLY A 1 172 ? -18.567 -6.379 -1.538 1.00 89.31 172 GLY A C 1
ATOM 1236 O O . GLY A 1 172 ? -18.303 -6.595 -2.718 1.00 89.31 172 GLY A O 1
ATOM 1237 N N . ASP A 1 173 ? -18.886 -5.166 -1.083 1.00 95.69 173 ASP A N 1
ATOM 1238 C CA . ASP A 1 173 ? -19.143 -4.028 -1.961 1.00 95.69 173 ASP A CA 1
ATOM 1239 C C . ASP A 1 173 ? -17.904 -3.147 -2.117 1.00 95.69 173 ASP A C 1
ATOM 1241 O O . ASP A 1 173 ? -17.190 -2.854 -1.153 1.00 95.69 173 ASP A O 1
ATOM 1245 N N . THR A 1 174 ? -17.669 -2.679 -3.343 1.00 97.06 174 THR A N 1
ATOM 1246 C CA . THR A 1 174 ? -16.629 -1.683 -3.616 1.00 97.06 174 THR A CA 1
ATOM 1247 C C . THR A 1 174 ? -17.097 -0.310 -3.147 1.00 97.06 174 THR A C 1
ATOM 1249 O O . THR A 1 174 ? -18.102 0.206 -3.627 1.00 97.06 174 THR A O 1
ATOM 1252 N N . VAL A 1 175 ? -16.342 0.290 -2.230 1.00 96.25 175 VAL A N 1
ATOM 1253 C CA . VAL A 1 175 ? -16.596 1.637 -1.699 1.00 96.25 175 VAL A CA 1
ATOM 1254 C C . VAL A 1 175 ? -15.917 2.695 -2.562 1.00 96.25 175 VAL A C 1
ATOM 1256 O O . VAL A 1 175 ? -16.475 3.762 -2.798 1.00 96.25 175 VAL A O 1
ATOM 1259 N N . LEU A 1 176 ? -14.699 2.407 -3.023 1.00 96.56 176 LEU A N 1
ATOM 1260 C CA . LEU A 1 176 ? -13.893 3.327 -3.816 1.00 96.56 176 LEU A CA 1
ATOM 1261 C C . LEU A 1 176 ? -12.934 2.545 -4.711 1.00 96.56 176 LEU A C 1
ATOM 1263 O O . LEU A 1 176 ? -12.409 1.513 -4.297 1.00 96.56 176 LEU A O 1
ATOM 1267 N N . THR A 1 177 ? -12.673 3.062 -5.909 1.00 97.38 177 THR A N 1
ATOM 1268 C CA . THR A 1 177 ? -11.535 2.651 -6.734 1.00 97.38 177 THR A CA 1
ATOM 1269 C C . THR A 1 177 ? -10.759 3.889 -7.149 1.00 97.38 177 THR A C 1
ATOM 1271 O O . THR A 1 177 ? -11.331 4.806 -7.723 1.00 97.38 177 THR A O 1
ATOM 1274 N N . GLU A 1 178 ? -9.464 3.890 -6.864 1.00 96.50 178 GLU A N 1
ATOM 1275 C CA . GLU A 1 178 ? -8.528 4.957 -7.203 1.00 96.50 178 GLU A CA 1
ATOM 1276 C C . GLU A 1 178 ? -7.426 4.410 -8.098 1.00 96.50 178 GLU A C 1
ATOM 1278 O O . GLU A 1 178 ? -7.001 3.263 -7.951 1.00 96.50 178 GLU A O 1
ATOM 1283 N N . SER A 1 179 ? -6.952 5.229 -9.030 1.00 95.69 179 SER A N 1
ATOM 1284 C CA . SER A 1 179 ? -5.887 4.852 -9.955 1.00 95.69 179 SER A CA 1
ATOM 1285 C C . SER A 1 179 ? -4.797 5.907 -9.978 1.00 95.69 179 SER A C 1
ATOM 1287 O O . SER A 1 179 ? -5.052 7.090 -10.178 1.00 95.69 179 SER A O 1
ATOM 1289 N N . LEU A 1 180 ? -3.561 5.455 -9.827 1.00 93.31 180 LEU A N 1
ATOM 1290 C CA . LEU A 1 180 ? -2.362 6.253 -9.976 1.00 93.31 180 LEU A CA 1
ATOM 1291 C C . LEU A 1 180 ? -1.648 5.804 -11.247 1.00 93.31 180 LEU A C 1
ATOM 1293 O O . LEU A 1 180 ? -1.142 4.687 -11.329 1.00 93.31 180 LEU A O 1
ATOM 1297 N N . SER A 1 181 ? -1.606 6.687 -12.239 1.00 87.81 181 SER A N 1
ATOM 1298 C CA . SER A 1 181 ? -0.786 6.520 -13.439 1.00 87.81 181 SER A CA 1
ATOM 1299 C C . SER A 1 181 ? 0.212 7.660 -13.489 1.00 87.81 181 SER A C 1
ATOM 1301 O O . SER A 1 181 ? -0.168 8.819 -13.336 1.00 87.81 181 SER A O 1
ATOM 1303 N N . VAL A 1 182 ? 1.489 7.337 -13.660 1.00 70.31 182 VAL A N 1
ATOM 1304 C CA . VAL A 1 182 ? 2.562 8.329 -13.570 1.00 70.31 182 VAL A CA 1
ATOM 1305 C C . VAL A 1 182 ? 3.254 8.440 -14.923 1.00 70.31 182 VAL A C 1
ATOM 1307 O O . VAL A 1 182 ? 3.912 7.484 -15.331 1.00 70.31 182 VAL A O 1
ATOM 1310 N N . PRO A 1 183 ? 3.158 9.585 -15.619 1.00 65.75 183 PRO A N 1
ATOM 1311 C CA . PRO A 1 183 ? 4.106 9.909 -16.675 1.00 65.75 183 PRO A CA 1
ATOM 1312 C C . PRO A 1 183 ? 5.469 10.289 -16.061 1.00 65.75 183 PRO A C 1
ATOM 1314 O O . PRO A 1 183 ? 5.525 10.862 -14.970 1.00 65.75 183 PRO A O 1
ATOM 1317 N N . LEU A 1 184 ? 6.559 9.953 -16.764 1.00 57.44 184 LEU A N 1
ATOM 1318 C CA . LEU A 1 184 ? 7.973 10.154 -16.395 1.00 57.44 184 LEU A CA 1
ATOM 1319 C C . LEU A 1 184 ? 8.217 11.414 -15.527 1.00 57.44 184 LEU A C 1
ATOM 1321 O O . LEU A 1 184 ? 8.231 12.532 -16.036 1.00 57.44 184 LEU A O 1
ATOM 1325 N N . GLY A 1 185 ? 8.424 11.227 -14.216 1.00 63.00 185 GLY A N 1
ATOM 1326 C CA . GLY A 1 185 ? 8.843 12.281 -13.275 1.00 63.00 185 GLY A CA 1
ATOM 1327 C C . GLY A 1 185 ? 7.743 12.984 -12.463 1.00 63.00 185 GLY A C 1
ATOM 1328 O O . GLY A 1 185 ? 8.059 13.896 -11.704 1.00 63.00 185 GLY A O 1
ATOM 1329 N N . GLY A 1 186 ? 6.474 12.577 -12.576 1.00 76.75 186 GLY A N 1
ATOM 1330 C CA . GLY A 1 186 ? 5.346 13.292 -11.955 1.00 76.75 186 GLY A CA 1
ATOM 1331 C C . GLY A 1 186 ? 5.105 13.080 -10.450 1.00 76.75 186 GLY A C 1
ATOM 1332 O O . GLY A 1 186 ? 4.240 13.753 -9.892 1.00 76.75 186 GLY A O 1
ATOM 1333 N N . LEU A 1 187 ? 5.807 12.160 -9.775 1.00 89.25 187 LEU A N 1
ATOM 1334 C CA . LEU A 1 187 ? 5.573 11.899 -8.346 1.00 89.25 187 LEU A CA 1
ATOM 1335 C C . LEU A 1 187 ? 6.414 12.804 -7.433 1.00 89.25 187 LEU A C 1
ATOM 1337 O O . LEU A 1 187 ? 7.579 13.068 -7.727 1.00 89.25 187 LEU A O 1
ATOM 1341 N N . PRO A 1 188 ? 5.887 13.231 -6.275 1.00 92.56 188 PRO A N 1
ATOM 1342 C CA . PRO A 1 188 ? 6.695 13.904 -5.266 1.00 92.56 188 PRO A CA 1
ATOM 1343 C C . PRO A 1 188 ? 7.747 12.953 -4.664 1.00 92.56 188 PRO A C 1
ATOM 1345 O O . PRO A 1 188 ? 7.515 11.739 -4.601 1.00 92.56 188 PRO A O 1
ATOM 1348 N N . PRO A 1 189 ? 8.901 13.469 -4.199 1.00 92.12 189 PRO A N 1
ATOM 1349 C CA . PRO A 1 189 ? 9.868 12.658 -3.468 1.00 92.12 189 PRO A CA 1
ATOM 1350 C C . PRO A 1 189 ? 9.256 12.129 -2.165 1.00 92.12 189 PRO A C 1
ATOM 1352 O O . PRO A 1 189 ? 8.410 12.793 -1.562 1.00 92.12 189 PRO A O 1
ATOM 1355 N N . LEU A 1 190 ? 9.686 10.942 -1.728 1.00 90.31 190 LEU A N 1
ATOM 1356 C CA . LEU A 1 190 ? 9.293 10.368 -0.442 1.00 90.31 190 LEU A CA 1
ATOM 1357 C C . LEU A 1 190 ? 9.707 11.332 0.674 1.00 90.31 190 LEU A C 1
ATOM 1359 O O . LEU A 1 190 ? 10.902 11.592 0.818 1.00 90.31 190 LEU A O 1
ATOM 1363 N N . PRO A 1 191 ? 8.754 11.864 1.457 1.00 86.44 191 PRO A N 1
ATOM 1364 C CA . PRO A 1 191 ? 9.082 12.767 2.542 1.00 86.44 191 PRO A CA 1
ATOM 1365 C C . PRO A 1 191 ? 9.959 12.048 3.550 1.00 86.44 191 PRO A C 1
ATOM 1367 O O . PRO A 1 191 ? 9.676 10.905 3.920 1.00 86.44 191 PRO A O 1
ATOM 1370 N N . GLU A 1 192 ? 11.006 12.730 3.997 1.00 76.69 192 GLU A N 1
ATOM 1371 C CA . GLU A 1 192 ? 11.822 12.260 5.103 1.00 76.69 192 GLU A CA 1
ATOM 1372 C C . GLU A 1 192 ? 10.904 12.117 6.315 1.00 76.69 192 GLU A C 1
ATOM 1374 O O . GLU A 1 192 ? 10.385 13.095 6.857 1.00 76.69 192 GLU A O 1
ATOM 1379 N N . VAL A 1 193 ? 10.624 10.874 6.701 1.00 62.97 193 VAL A N 1
ATOM 1380 C CA . VAL A 1 193 ? 9.990 10.622 7.988 1.00 62.97 193 VAL A CA 1
ATOM 1381 C C . VAL A 1 193 ? 11.050 10.994 9.018 1.00 62.97 193 VAL A C 1
ATOM 1383 O O . VAL A 1 193 ? 12.133 10.408 8.958 1.00 62.97 193 VAL A O 1
ATOM 1386 N N . PRO A 1 194 ? 10.785 11.940 9.941 1.00 50.25 194 PRO A N 1
ATOM 1387 C CA . PRO A 1 194 ? 11.674 12.166 11.068 1.00 50.25 194 PRO A CA 1
ATOM 1388 C C . PRO A 1 194 ? 11.846 10.814 11.737 1.00 50.25 194 PRO A C 1
ATOM 1390 O O . PRO A 1 194 ? 10.863 10.226 12.191 1.00 50.25 194 PRO A O 1
ATOM 1393 N N . GLU A 1 195 ? 13.054 10.273 11.665 1.00 44.03 195 GLU A N 1
ATOM 1394 C CA . GLU A 1 195 ? 13.333 8.916 12.089 1.00 44.03 195 GLU A CA 1
ATOM 1395 C C . GLU A 1 195 ? 12.689 8.646 13.463 1.00 44.03 195 GLU A C 1
ATOM 1397 O O . GLU A 1 195 ? 13.040 9.313 14.441 1.00 44.03 195 GLU A O 1
ATOM 1402 N N . PRO A 1 196 ? 11.784 7.656 13.610 1.00 43.34 196 PRO A N 1
ATOM 1403 C CA . PRO A 1 196 ? 11.337 7.233 14.936 1.00 43.34 196 PRO A CA 1
ATOM 1404 C C . PRO A 1 196 ? 12.459 6.518 15.721 1.00 43.34 196 PRO A C 1
ATOM 1406 O O . PRO A 1 196 ? 12.225 6.010 16.818 1.00 43.34 196 PRO A O 1
ATOM 1409 N N . SER A 1 197 ? 13.685 6.494 15.189 1.00 45.06 197 SER A N 1
ATOM 1410 C CA . SER A 1 197 ? 14.830 5.694 15.624 1.00 45.06 197 SER A CA 1
ATOM 1411 C C . SER A 1 197 ? 15.433 6.076 16.977 1.00 45.06 197 SER A C 1
ATOM 1413 O O . SER A 1 197 ? 16.300 5.360 17.464 1.00 45.06 197 SER A O 1
ATOM 1415 N N . SER A 1 198 ? 15.011 7.164 17.624 1.00 39.22 198 SER A N 1
ATOM 1416 C CA . SER A 1 198 ? 15.561 7.530 18.940 1.00 39.22 198 SER A CA 1
ATOM 1417 C C . SER A 1 198 ? 14.493 7.797 19.991 1.00 39.22 198 SER A C 1
ATOM 1419 O O . SER A 1 198 ? 14.578 7.218 21.065 1.00 39.22 198 SER A O 1
ATOM 1421 N N . ALA A 1 199 ? 13.434 8.558 19.717 1.00 40.38 199 ALA A N 1
ATOM 1422 C CA . ALA A 1 199 ? 12.446 8.867 20.756 1.00 40.38 199 ALA A CA 1
ATOM 1423 C C . ALA A 1 199 ? 11.606 7.647 21.197 1.00 40.38 199 ALA A C 1
ATOM 1425 O O . ALA A 1 199 ? 11.399 7.445 22.393 1.00 40.38 199 ALA A O 1
ATOM 1426 N N . ALA A 1 200 ? 11.155 6.797 20.267 1.00 42.75 200 ALA A N 1
ATOM 1427 C CA . ALA A 1 200 ? 10.318 5.637 20.598 1.00 42.75 200 ALA A CA 1
ATOM 1428 C C . ALA A 1 200 ? 11.125 4.488 21.232 1.00 42.75 200 ALA A C 1
ATOM 1430 O O . ALA A 1 200 ? 10.667 3.877 22.197 1.00 42.75 200 ALA A O 1
ATOM 1431 N N . LEU A 1 201 ? 12.355 4.251 20.758 1.00 42.12 201 LEU A N 1
ATOM 1432 C CA . LEU A 1 201 ? 13.293 3.295 21.362 1.00 42.12 201 LEU A CA 1
ATOM 1433 C C . LEU A 1 201 ? 13.744 3.739 22.765 1.00 42.12 201 LEU A C 1
ATOM 1435 O O . LEU A 1 201 ? 13.822 2.909 23.670 1.00 42.12 201 LEU A O 1
ATOM 1439 N N . PHE A 1 202 ? 13.959 5.041 22.992 1.00 41.66 202 PHE A N 1
ATOM 1440 C CA . PHE A 1 202 ? 14.302 5.570 24.318 1.00 41.66 202 PHE A CA 1
ATOM 1441 C C . PHE A 1 202 ? 13.109 5.505 25.284 1.00 41.66 202 PHE A C 1
ATOM 1443 O O . PHE A 1 202 ? 13.270 5.118 26.439 1.00 41.66 202 PHE A O 1
ATOM 1450 N N . MET A 1 203 ? 11.890 5.793 24.816 1.00 41.59 203 MET A N 1
ATOM 1451 C CA . MET A 1 203 ? 10.685 5.687 25.648 1.00 41.59 203 MET A CA 1
ATOM 1452 C C . MET A 1 203 ? 10.326 4.232 25.979 1.00 41.59 203 MET A C 1
ATOM 1454 O O . MET A 1 203 ? 9.972 3.943 27.121 1.00 41.59 203 MET A O 1
ATOM 1458 N N . ALA A 1 204 ? 10.493 3.294 25.042 1.00 46.62 204 ALA A N 1
ATOM 1459 C CA . ALA A 1 204 ? 10.338 1.865 25.318 1.00 46.62 204 ALA A CA 1
ATOM 1460 C C . ALA A 1 204 ? 11.392 1.354 26.320 1.00 46.62 204 ALA A C 1
ATOM 1462 O O . ALA A 1 204 ? 11.056 0.584 27.221 1.00 46.62 204 ALA A O 1
ATOM 1463 N N . ALA A 1 205 ? 12.640 1.832 26.235 1.00 46.50 205 ALA A N 1
ATOM 1464 C CA . ALA A 1 205 ? 13.692 1.505 27.199 1.00 46.50 205 ALA A CA 1
ATOM 1465 C C . ALA A 1 205 ? 13.421 2.086 28.604 1.00 46.50 205 ALA A C 1
ATOM 1467 O O . ALA A 1 205 ? 13.621 1.390 29.601 1.00 46.50 205 ALA A O 1
ATOM 1468 N N . ILE A 1 206 ? 12.907 3.319 28.707 1.00 47.66 206 ILE A N 1
ATOM 1469 C CA . ILE A 1 206 ? 12.543 3.943 29.994 1.00 47.66 206 ILE A CA 1
ATOM 1470 C C . ILE A 1 206 ? 11.353 3.220 30.640 1.00 47.66 206 ILE A C 1
ATOM 1472 O O . ILE A 1 206 ? 11.397 2.887 31.826 1.00 47.66 206 ILE A O 1
ATOM 1476 N N . VAL A 1 207 ? 10.296 2.940 29.874 1.00 49.97 207 VAL A N 1
ATOM 1477 C CA . VAL A 1 207 ? 9.095 2.267 30.394 1.00 49.97 207 VAL A CA 1
ATOM 1478 C C . VAL A 1 207 ? 9.394 0.801 30.735 1.00 49.97 207 VAL A C 1
ATOM 1480 O O . VAL A 1 207 ? 8.992 0.326 31.799 1.00 49.97 207 VAL A O 1
ATOM 1483 N N . GLY A 1 208 ? 10.176 0.101 29.907 1.00 44.03 208 GLY A N 1
ATOM 1484 C CA . GLY A 1 208 ? 10.658 -1.254 30.191 1.00 44.03 208 GLY A CA 1
ATOM 1485 C C . GLY A 1 208 ? 11.545 -1.323 31.440 1.00 44.03 208 GLY A C 1
ATOM 1486 O O . GLY A 1 208 ? 11.364 -2.211 32.277 1.00 44.03 208 GLY A O 1
ATOM 1487 N N . GLY A 1 209 ? 12.438 -0.343 31.630 1.00 49.06 209 GLY A N 1
ATOM 1488 C CA . GLY A 1 209 ? 13.265 -0.210 32.833 1.00 49.06 209 GLY A CA 1
ATOM 1489 C C . GLY A 1 209 ? 12.444 0.037 34.103 1.00 49.06 209 GLY A C 1
ATOM 1490 O O . GLY A 1 209 ? 12.671 -0.620 35.122 1.00 49.06 209 GLY A O 1
ATOM 1491 N N . ALA A 1 210 ? 11.433 0.908 34.037 1.00 53.19 210 ALA A N 1
ATOM 1492 C CA . ALA A 1 210 ? 10.553 1.207 35.169 1.00 53.19 210 ALA A CA 1
ATOM 1493 C C . ALA A 1 210 ? 9.693 -0.003 35.592 1.00 53.19 210 ALA A C 1
ATOM 1495 O O . ALA A 1 210 ? 9.487 -0.246 36.786 1.00 53.19 210 ALA A O 1
ATOM 1496 N N . ILE A 1 211 ? 9.225 -0.806 34.629 1.00 56.75 211 ILE A N 1
ATOM 1497 C CA . ILE A 1 211 ? 8.455 -2.029 34.901 1.00 56.75 211 ILE A CA 1
ATOM 1498 C C . ILE A 1 211 ? 9.359 -3.133 35.479 1.00 56.75 211 ILE A C 1
ATOM 1500 O O . ILE A 1 211 ? 8.969 -3.810 36.436 1.00 56.75 211 ILE A O 1
ATOM 1504 N N . ALA A 1 212 ? 10.582 -3.290 34.964 1.00 51.88 212 ALA A N 1
ATOM 1505 C CA . ALA A 1 212 ? 11.548 -4.261 35.481 1.00 51.88 212 ALA A CA 1
ATOM 1506 C C . ALA A 1 212 ? 12.021 -3.923 36.911 1.00 51.88 212 ALA A C 1
ATOM 1508 O O . ALA A 1 212 ? 12.148 -4.821 37.749 1.00 51.88 212 ALA A O 1
ATOM 1509 N N . GLN A 1 213 ? 12.215 -2.637 37.231 1.00 54.22 213 GLN A N 1
ATOM 1510 C CA . GLN A 1 213 ? 12.581 -2.196 38.582 1.00 54.22 213 GLN A CA 1
ATOM 1511 C C . GLN A 1 213 ? 11.454 -2.409 39.604 1.00 54.22 213 GLN A C 1
ATOM 1513 O O . GLN A 1 213 ? 11.728 -2.864 40.716 1.00 54.22 213 GLN A O 1
ATOM 1518 N N . ARG A 1 214 ? 10.183 -2.182 39.233 1.00 52.03 214 ARG A N 1
ATOM 1519 C CA . ARG A 1 214 ? 9.040 -2.465 40.124 1.00 52.03 214 ARG A CA 1
ATOM 1520 C C . ARG A 1 214 ? 8.928 -3.943 40.498 1.00 52.03 214 ARG A C 1
ATOM 1522 O O . ARG A 1 214 ? 8.636 -4.250 41.651 1.00 52.03 214 ARG A O 1
ATOM 1529 N N . LYS A 1 215 ? 9.196 -4.861 39.562 1.00 48.53 215 LYS A N 1
ATOM 1530 C CA . LYS A 1 215 ? 9.162 -6.304 39.855 1.00 48.53 215 LYS A CA 1
ATOM 1531 C C . LYS A 1 215 ? 10.283 -6.738 40.804 1.00 48.53 215 LYS A C 1
ATOM 1533 O O . LYS A 1 215 ? 10.033 -7.551 41.685 1.00 48.53 215 LYS A O 1
ATOM 1538 N N . ARG A 1 216 ? 11.493 -6.172 40.690 1.00 55.19 216 ARG A N 1
ATOM 1539 C CA . ARG A 1 216 ? 12.593 -6.474 41.630 1.00 55.19 216 ARG A CA 1
ATOM 1540 C C . ARG A 1 216 ? 12.328 -5.959 43.046 1.00 55.19 216 ARG A C 1
ATOM 1542 O O . ARG A 1 216 ? 12.626 -6.675 43.996 1.00 55.19 216 ARG A O 1
ATOM 1549 N N . ALA A 1 217 ? 11.727 -4.777 43.186 1.00 52.06 217 ALA A N 1
ATOM 1550 C CA . ALA A 1 217 ? 11.364 -4.236 44.496 1.00 52.06 217 ALA A CA 1
ATOM 1551 C C . ALA A 1 217 ? 10.293 -5.088 45.204 1.00 52.06 217 ALA A C 1
ATOM 1553 O O . ALA A 1 217 ? 10.413 -5.331 46.399 1.00 52.06 217 ALA A O 1
ATOM 1554 N N . ALA A 1 218 ? 9.296 -5.594 44.467 1.00 51.91 218 ALA A N 1
ATOM 1555 C CA . ALA A 1 218 ? 8.244 -6.453 45.021 1.00 51.91 218 ALA A CA 1
ATOM 1556 C C . ALA A 1 218 ? 8.752 -7.843 45.457 1.00 51.91 218 ALA A C 1
ATOM 1558 O O . ALA A 1 218 ? 8.296 -8.378 46.462 1.00 51.91 218 ALA A O 1
ATOM 1559 N N . VAL A 1 219 ? 9.726 -8.415 44.739 1.00 54.03 219 VAL A N 1
ATOM 1560 C CA . VAL A 1 219 ? 10.320 -9.719 45.093 1.00 54.03 219 VAL A CA 1
ATOM 1561 C C . VAL A 1 219 ? 11.245 -9.613 46.316 1.00 54.03 219 VAL A C 1
ATOM 1563 O O . VAL A 1 219 ? 11.332 -10.549 47.109 1.00 54.03 219 VAL A O 1
ATOM 1566 N N . GLN A 1 220 ? 11.914 -8.473 46.523 1.00 49.97 220 GLN A N 1
ATOM 1567 C CA . GLN A 1 220 ? 12.776 -8.276 47.696 1.00 49.97 220 GLN A CA 1
ATOM 1568 C C . GLN A 1 220 ? 12.000 -8.045 49.000 1.00 49.97 220 GLN A C 1
ATOM 1570 O O . GLN A 1 220 ? 12.468 -8.473 50.054 1.00 49.97 220 GLN A O 1
ATOM 1575 N N . THR A 1 221 ? 10.809 -7.441 48.962 1.00 51.34 221 THR A N 1
ATOM 1576 C CA . THR A 1 221 ? 9.961 -7.298 50.158 1.00 51.34 221 THR A CA 1
ATOM 1577 C C . TH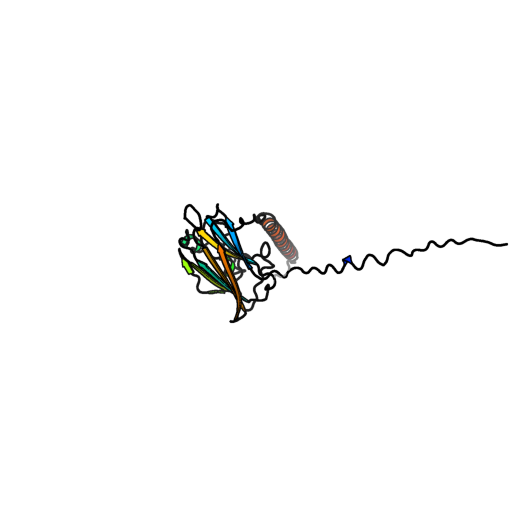R A 1 221 ? 9.325 -8.614 50.606 1.00 51.34 221 THR A C 1
ATOM 1579 O O . THR A 1 221 ? 9.119 -8.804 51.801 1.00 51.34 221 THR A O 1
ATOM 1582 N N . GLU A 1 222 ? 9.075 -9.557 49.695 1.00 47.69 222 GLU A N 1
ATOM 1583 C CA . GLU A 1 222 ? 8.506 -10.868 50.047 1.00 47.69 222 GLU A CA 1
ATOM 1584 C C . GLU A 1 222 ? 9.541 -11.810 50.697 1.00 47.69 222 GLU A C 1
ATOM 1586 O O . GLU A 1 222 ? 9.210 -12.613 51.569 1.00 47.69 222 GLU A O 1
ATOM 1591 N N . SER A 1 223 ? 10.826 -11.650 50.359 1.00 50.12 223 SER A N 1
ATOM 1592 C CA . SER A 1 223 ? 11.928 -12.415 50.963 1.00 50.12 223 SER A CA 1
ATOM 1593 C C . SER A 1 223 ? 12.273 -11.991 52.398 1.00 50.12 223 SER A C 1
ATOM 1595 O O . SER A 1 223 ? 12.920 -12.761 53.107 1.00 50.12 223 SER A O 1
ATOM 1597 N N . ALA A 1 224 ? 11.885 -10.791 52.839 1.00 56.03 224 ALA A N 1
ATOM 1598 C CA . ALA A 1 224 ? 12.243 -10.266 54.162 1.00 56.03 224 ALA A CA 1
ATOM 1599 C C . ALA A 1 224 ? 11.202 -10.577 55.259 1.00 56.03 224 ALA A C 1
ATOM 1601 O O . ALA A 1 224 ? 11.438 -10.278 56.427 1.00 56.03 224 ALA A O 1
ATOM 1602 N N . GLY A 1 225 ? 10.055 -11.168 54.901 1.00 51.06 225 GLY A N 1
ATOM 1603 C CA . GLY A 1 225 ? 8.894 -11.302 55.788 1.00 51.06 225 GLY A CA 1
ATOM 1604 C C . GLY A 1 225 ? 8.512 -12.722 56.209 1.00 51.06 225 GLY A C 1
ATOM 1605 O O . GLY A 1 225 ? 7.439 -12.884 56.782 1.00 51.06 225 GLY A O 1
ATOM 1606 N N . ARG A 1 226 ? 9.316 -13.760 55.932 1.00 50.81 226 ARG A N 1
ATOM 1607 C CA . ARG A 1 226 ? 8.996 -15.133 56.372 1.00 50.81 226 ARG A CA 1
ATOM 1608 C C . ARG A 1 226 ? 9.612 -15.435 57.748 1.00 50.81 226 ARG A C 1
ATOM 1610 O O . ARG A 1 226 ? 10.813 -15.695 57.810 1.00 50.81 226 ARG A O 1
ATOM 1617 N N . PRO A 1 227 ? 8.832 -15.431 58.849 1.00 53.91 227 PRO A N 1
ATOM 1618 C CA . PRO A 1 227 ? 9.316 -15.897 60.141 1.00 53.91 227 PRO A CA 1
ATOM 1619 C C . PRO A 1 227 ? 9.601 -17.402 60.082 1.00 53.91 227 PRO A C 1
ATOM 1621 O O . PRO A 1 227 ? 8.746 -18.207 59.712 1.00 53.91 227 PRO A O 1
ATOM 1624 N N . ALA A 1 228 ? 10.829 -17.763 60.443 1.00 58.50 228 ALA A N 1
ATOM 1625 C CA . ALA A 1 228 ? 11.325 -19.129 60.496 1.00 58.50 228 ALA A CA 1
ATOM 1626 C C . ALA A 1 228 ? 10.792 -19.858 61.736 1.00 58.50 228 ALA A C 1
ATOM 1628 O O . ALA A 1 228 ? 11.512 -20.023 62.710 1.00 58.50 228 ALA A O 1
ATOM 1629 N N . TRP A 1 229 ? 9.535 -20.294 61.708 1.00 64.50 229 TRP A N 1
ATOM 1630 C CA . TRP A 1 229 ? 9.025 -21.268 62.670 1.00 64.50 229 TRP A CA 1
ATOM 1631 C C . TRP A 1 229 ? 8.024 -22.171 61.961 1.00 64.50 229 TRP A C 1
ATOM 1633 O O . TRP A 1 229 ? 6.975 -21.700 61.544 1.00 64.50 229 TRP A O 1
ATOM 1643 N N . ILE A 1 230 ? 8.408 -23.434 61.770 1.00 51.00 230 ILE A N 1
ATOM 1644 C CA . ILE A 1 230 ? 7.620 -24.669 61.925 1.00 51.00 230 ILE A CA 1
ATOM 1645 C C . ILE A 1 230 ? 8.537 -25.792 61.422 1.00 51.00 230 ILE A C 1
ATOM 1647 O O . ILE A 1 230 ? 8.678 -26.035 60.226 1.00 51.00 230 ILE A O 1
ATOM 1651 N N . SER A 1 231 ? 9.197 -26.446 62.370 1.00 51.97 231 SER A N 1
ATOM 1652 C CA . SER A 1 231 ? 9.755 -27.784 62.210 1.00 51.97 231 SER A CA 1
ATOM 1653 C C . SER A 1 231 ? 9.186 -28.606 63.359 1.00 51.97 231 SER A C 1
ATOM 1655 O O . SER A 1 231 ? 9.581 -28.405 64.509 1.00 51.97 231 SER A O 1
ATOM 1657 N N . HIS A 1 232 ? 8.215 -29.454 63.035 1.00 54.12 232 HIS A N 1
ATOM 1658 C CA . HIS A 1 232 ? 7.794 -30.592 63.841 1.00 54.12 232 HIS A CA 1
ATOM 1659 C C . HIS A 1 232 ? 8.100 -31.854 63.046 1.00 54.12 232 HIS A C 1
ATOM 1661 O O . HIS A 1 232 ? 7.898 -31.811 61.810 1.00 54.12 232 HIS A O 1
#